Protein AF-0000000074542630 (afdb_homodimer)

Radius of gyration: 21.76 Å; Cα contacts (8 Å, |Δi|>4): 651; chains: 2; bounding box: 54×56×47 Å

Structure (mmCIF, N/CA/C/O backbone):
data_AF-0000000074542630-model_v1
#
loop_
_entity.id
_entity.type
_entity.pdbx_description
1 polymer 'Cyclic nucleotide binding regulatory protein'
#
loop_
_atom_site.group_PDB
_atom_site.id
_atom_site.type_symbol
_atom_site.label_atom_id
_atom_site.label_alt_id
_atom_site.label_comp_id
_atom_site.label_asym_id
_atom_site.label_entity_id
_atom_site.label_seq_id
_atom_site.pdbx_PDB_ins_code
_atom_site.Cartn_x
_atom_site.Cartn_y
_atom_site.Cartn_z
_atom_site.occupancy
_atom_site.B_iso_or_equiv
_atom_site.auth_seq_id
_atom_site.auth_comp_id
_atom_site.auth_asym_id
_atom_site.auth_atom_id
_atom_site.pdbx_PDB_model_num
ATOM 1 N N . MET A 1 1 ? 13.234 -22.703 -14.383 1 79.69 1 MET A N 1
ATOM 2 C CA . MET A 1 1 ? 12.133 -22 -13.727 1 79.69 1 MET A CA 1
ATOM 3 C C . MET A 1 1 ? 12.641 -20.844 -12.875 1 79.69 1 MET A C 1
ATOM 5 O O . MET A 1 1 ? 12.078 -19.75 -12.898 1 79.69 1 MET A O 1
ATOM 9 N N . LYS A 1 2 ? 13.875 -21 -12.391 1 89.94 2 LYS A N 1
ATOM 10 C CA . LYS A 1 2 ? 14.484 -19.891 -11.648 1 89.94 2 LYS A CA 1
ATOM 11 C C . LYS A 1 2 ? 14.781 -18.703 -12.555 1 89.94 2 LYS A C 1
ATOM 13 O O . LYS A 1 2 ? 14.781 -17.562 -12.109 1 89.94 2 LYS A O 1
ATOM 18 N N . GLN A 1 3 ? 14.773 -19.078 -13.773 1 90.56 3 GLN A N 1
ATOM 19 C CA . GLN A 1 3 ? 15.125 -18.047 -14.742 1 90.56 3 GLN A CA 1
ATOM 20 C C . GLN A 1 3 ? 13.977 -17.047 -14.93 1 90.56 3 GLN A C 1
ATOM 22 O O . GLN A 1 3 ? 14.203 -15.891 -15.266 1 90.56 3 GLN A O 1
ATOM 27 N N . GLU A 1 4 ? 12.781 -17.547 -14.711 1 93.62 4 GLU A N 1
ATOM 28 C CA . GLU A 1 4 ? 11.633 -16.656 -14.812 1 93.62 4 GLU A CA 1
ATOM 29 C C . GLU A 1 4 ? 11.703 -15.539 -13.789 1 93.62 4 GLU A C 1
ATOM 31 O O . GLU A 1 4 ? 11.305 -14.406 -14.062 1 93.62 4 GLU A O 1
ATOM 36 N N . LEU A 1 5 ? 12.195 -15.922 -12.656 1 96.62 5 LEU A N 1
ATOM 37 C CA . LEU A 1 5 ? 12.383 -14.938 -11.602 1 96.62 5 LEU A CA 1
ATOM 38 C C . LEU A 1 5 ? 13.422 -13.891 -12.008 1 96.62 5 LEU A C 1
ATOM 40 O O . LEU A 1 5 ? 13.172 -12.688 -11.898 1 96.62 5 LEU A O 1
ATOM 44 N N . ALA A 1 6 ? 14.523 -14.383 -12.516 1 96.81 6 ALA A N 1
ATOM 45 C CA . ALA A 1 6 ? 15.586 -13.477 -12.945 1 96.81 6 ALA A CA 1
ATOM 46 C C . ALA A 1 6 ? 15.109 -12.57 -14.086 1 96.81 6 ALA A C 1
ATOM 48 O O . ALA A 1 6 ? 15.406 -11.375 -14.094 1 96.81 6 ALA A O 1
ATOM 49 N N . LEU A 1 7 ? 14.406 -13.164 -15 1 96.38 7 LEU A N 1
ATOM 50 C CA . LEU A 1 7 ? 13.891 -12.406 -16.125 1 96.38 7 LEU A CA 1
ATOM 51 C C . LEU A 1 7 ? 12.922 -11.328 -15.664 1 96.38 7 LEU A C 1
ATOM 53 O O . LEU A 1 7 ? 12.945 -10.203 -16.172 1 96.38 7 LEU A O 1
ATOM 57 N N . PHE A 1 8 ? 12.109 -11.672 -14.766 1 96.88 8 PHE A N 1
ATOM 58 C CA . PHE A 1 8 ? 11.172 -10.703 -14.211 1 96.88 8 PHE A CA 1
ATOM 59 C C . PHE A 1 8 ? 11.914 -9.531 -13.57 1 96.88 8 PHE A C 1
ATOM 61 O O . PHE A 1 8 ? 11.578 -8.375 -13.812 1 96.88 8 PHE A O 1
ATOM 68 N N . ILE A 1 9 ? 12.906 -9.828 -12.758 1 97.75 9 ILE A N 1
ATOM 69 C CA . ILE A 1 9 ? 13.648 -8.812 -12.016 1 97.75 9 ILE A CA 1
ATOM 70 C C . ILE A 1 9 ? 14.406 -7.918 -13 1 97.75 9 ILE A C 1
ATOM 72 O O . ILE A 1 9 ? 14.5 -6.703 -12.805 1 97.75 9 ILE A O 1
ATOM 76 N N . LYS A 1 10 ? 14.852 -8.469 -14.07 1 97.5 10 LYS A N 1
ATOM 77 C CA . LYS A 1 10 ? 15.617 -7.73 -15.07 1 97.5 10 LYS A CA 1
ATOM 78 C C . LYS A 1 10 ? 14.727 -6.73 -15.812 1 97.5 10 LYS A C 1
ATOM 80 O O . LYS A 1 10 ? 15.227 -5.77 -16.406 1 97.5 10 LYS A O 1
ATOM 85 N N . LYS A 1 11 ? 13.43 -7.004 -15.797 1 96.62 11 LYS A N 1
ATOM 86 C CA . LYS A 1 11 ? 12.492 -6.043 -16.375 1 96.62 11 LYS A CA 1
ATOM 87 C C . LYS A 1 11 ? 12.336 -4.816 -15.477 1 96.62 11 LYS A C 1
ATOM 89 O O . LYS A 1 11 ? 11.836 -3.779 -15.922 1 96.62 11 LYS A O 1
ATOM 94 N N . ILE A 1 12 ? 12.75 -4.941 -14.25 1 96.38 12 ILE A N 1
ATOM 95 C CA . ILE A 1 12 ? 12.516 -3.895 -13.258 1 96.38 12 ILE A CA 1
ATOM 96 C C . ILE A 1 12 ? 13.812 -3.125 -13.008 1 96.38 12 ILE A C 1
ATOM 98 O O . ILE A 1 12 ? 13.805 -1.895 -12.922 1 96.38 12 ILE A O 1
ATOM 102 N N . ILE A 1 13 ? 14.898 -3.855 -12.906 1 96.56 13 ILE A N 1
ATOM 103 C CA . ILE A 1 13 ? 16.172 -3.209 -12.594 1 96.56 13 ILE A CA 1
ATOM 104 C C . ILE A 1 13 ? 17.266 -3.756 -13.5 1 96.56 13 ILE A C 1
ATOM 106 O O . ILE A 1 13 ? 17.094 -4.797 -14.133 1 96.56 13 ILE A O 1
ATOM 110 N N . ASP A 1 14 ? 18.406 -2.949 -13.508 1 96.19 14 ASP A N 1
ATOM 111 C CA . ASP A 1 14 ? 19.641 -3.48 -14.086 1 96.19 14 ASP A CA 1
ATOM 112 C C . ASP A 1 14 ? 20.312 -4.469 -13.133 1 96.19 14 ASP A C 1
ATOM 114 O O . ASP A 1 14 ? 21.109 -4.07 -12.281 1 96.19 14 ASP A O 1
ATOM 118 N N . LEU A 1 15 ? 20.047 -5.723 -13.305 1 97.38 15 LEU A N 1
ATOM 119 C CA . LEU A 1 15 ? 20.516 -6.766 -12.398 1 97.38 15 LEU A CA 1
ATOM 120 C C . LEU A 1 15 ? 21.906 -7.246 -12.781 1 97.38 15 LEU A C 1
ATOM 122 O O . LEU A 1 15 ? 22.078 -7.922 -13.805 1 97.38 15 LEU A O 1
ATOM 126 N N . PRO A 1 16 ? 22.922 -6.91 -11.992 1 97.56 16 PRO A N 1
ATOM 127 C CA . PRO A 1 16 ? 24.266 -7.418 -12.289 1 97.56 16 PRO A CA 1
ATOM 128 C C . PRO A 1 16 ? 24.328 -8.945 -12.281 1 97.56 16 PRO A C 1
ATOM 130 O O . PRO A 1 16 ? 23.672 -9.594 -11.477 1 97.56 16 PRO A O 1
ATOM 133 N N . ALA A 1 17 ? 25.234 -9.461 -13.125 1 97.44 17 ALA A N 1
ATOM 134 C CA . ALA A 1 17 ? 25.359 -10.906 -13.273 1 97.44 17 ALA A CA 1
ATOM 135 C C . ALA A 1 17 ? 25.719 -11.57 -11.953 1 97.44 17 ALA A C 1
ATOM 137 O O . ALA A 1 17 ? 25.219 -12.648 -11.633 1 97.44 17 ALA A O 1
ATOM 138 N N . ALA A 1 18 ? 26.547 -10.953 -11.211 1 98 18 ALA A N 1
ATOM 139 C CA . ALA A 1 18 ? 26.969 -11.5 -9.922 1 98 18 ALA A CA 1
ATOM 140 C C . ALA A 1 18 ? 25.781 -11.594 -8.961 1 98 18 ALA A C 1
ATOM 142 O O . ALA A 1 18 ? 25.641 -12.57 -8.227 1 98 18 ALA A O 1
ATOM 143 N N . GLU A 1 19 ? 24.922 -10.609 -8.961 1 97.94 19 GLU A N 1
ATOM 144 C CA . GLU A 1 19 ? 23.766 -10.586 -8.086 1 97.94 19 GLU A CA 1
ATOM 145 C C . GLU A 1 19 ? 22.703 -11.594 -8.523 1 97.94 19 GLU A C 1
ATOM 147 O O . GLU A 1 19 ? 22.016 -12.188 -7.691 1 97.94 19 GLU A O 1
ATOM 152 N N . GLU A 1 20 ? 22.562 -11.711 -9.844 1 97.94 20 GLU A N 1
ATOM 153 C CA . GLU A 1 20 ? 21.688 -12.75 -10.359 1 97.94 20 GLU A CA 1
ATOM 154 C C . GLU A 1 20 ? 22.094 -14.133 -9.867 1 97.94 20 GLU A C 1
ATOM 156 O O . GLU A 1 20 ? 21.25 -14.922 -9.438 1 97.94 20 GLU A O 1
ATOM 161 N N . LYS A 1 21 ? 23.391 -14.375 -9.945 1 98 21 LYS A N 1
ATOM 162 C CA . LYS A 1 21 ? 23.906 -15.656 -9.484 1 98 21 LYS A CA 1
ATOM 163 C C . LYS A 1 21 ? 23.609 -15.875 -8.008 1 98 21 LYS A C 1
ATOM 165 O O . LYS A 1 21 ? 23.188 -16.953 -7.602 1 98 21 LYS A O 1
ATOM 170 N N . LYS A 1 22 ? 23.844 -14.875 -7.16 1 98.25 22 LYS A N 1
ATOM 171 C CA . LYS A 1 22 ? 23.547 -14.953 -5.73 1 98.25 22 LYS A CA 1
ATOM 172 C C . LYS A 1 22 ? 22.078 -15.211 -5.48 1 98.25 22 LYS A C 1
ATOM 174 O O . LYS A 1 22 ? 21.719 -16.031 -4.625 1 98.25 22 LYS A O 1
ATOM 179 N N . LEU A 1 23 ? 21.203 -14.492 -6.227 1 98.12 23 LEU A N 1
ATOM 180 C CA . LEU A 1 23 ? 19.766 -14.656 -6.094 1 98.12 23 LEU A CA 1
ATOM 181 C C . LEU A 1 23 ? 19.344 -16.094 -6.395 1 98.12 23 LEU A C 1
ATOM 183 O O . LEU A 1 23 ? 18.609 -16.703 -5.617 1 98.12 23 LEU A O 1
ATOM 187 N N . LEU A 1 24 ? 19.781 -16.547 -7.539 1 97.88 24 LEU A N 1
ATOM 188 C CA . LEU A 1 24 ? 19.406 -17.891 -7.973 1 97.88 24 LEU A CA 1
ATOM 189 C C . LEU A 1 24 ? 19.906 -18.938 -6.992 1 97.88 24 LEU A C 1
ATOM 191 O O . LEU A 1 24 ? 19.25 -19.969 -6.785 1 97.88 24 LEU A O 1
ATOM 195 N N . ALA A 1 25 ? 21.062 -18.703 -6.363 1 98 25 ALA A N 1
ATOM 196 C CA . ALA A 1 25 ? 21.656 -19.641 -5.41 1 98 25 ALA A CA 1
ATOM 197 C C . ALA A 1 25 ? 20.766 -19.797 -4.176 1 98 25 ALA A C 1
ATOM 199 O O . ALA A 1 25 ? 20.734 -20.859 -3.561 1 98 25 ALA A O 1
ATOM 200 N N . ILE A 1 26 ? 19.984 -18.828 -3.805 1 98 26 ILE A N 1
ATOM 201 C CA . ILE A 1 26 ? 19.172 -18.891 -2.594 1 98 26 ILE A CA 1
ATOM 202 C C . ILE A 1 26 ? 17.719 -19.172 -2.965 1 98 26 ILE A C 1
ATOM 204 O O . ILE A 1 26 ? 16.828 -19.156 -2.104 1 98 26 ILE A O 1
ATOM 208 N N . THR A 1 27 ? 17.438 -19.359 -4.203 1 98.31 27 THR A N 1
ATOM 209 C CA . THR A 1 27 ? 16.078 -19.609 -4.684 1 98.31 27 THR A CA 1
ATOM 210 C C . THR A 1 27 ? 15.82 -21.109 -4.84 1 98.31 27 THR A C 1
ATOM 212 O O . THR A 1 27 ? 16.641 -21.828 -5.414 1 98.31 27 THR A O 1
ATOM 215 N N . ARG A 1 28 ? 14.758 -21.531 -4.324 1 97.75 28 ARG A N 1
ATOM 216 C CA . ARG A 1 28 ? 14.336 -22.922 -4.477 1 97.75 28 ARG A CA 1
ATOM 217 C C . ARG A 1 28 ? 13.047 -23.016 -5.285 1 97.75 28 ARG A C 1
ATOM 219 O O . ARG A 1 28 ? 12.141 -22.203 -5.121 1 97.75 28 ARG A O 1
ATOM 226 N N . VAL A 1 29 ? 13.031 -24.031 -6.129 1 97.62 29 VAL A N 1
ATOM 227 C CA . VAL A 1 29 ? 11.844 -24.234 -6.945 1 97.62 29 VAL A CA 1
ATOM 228 C C . VAL A 1 29 ? 11.039 -25.406 -6.402 1 97.62 29 VAL A C 1
ATOM 230 O O . VAL A 1 29 ? 11.586 -26.484 -6.148 1 97.62 29 VAL A O 1
ATOM 233 N N . TYR A 1 30 ? 9.734 -25.141 -6.207 1 95.06 30 TYR A N 1
ATOM 234 C CA . TYR A 1 30 ? 8.93 -26.297 -5.879 1 95.06 30 TYR A CA 1
ATOM 235 C C . TYR A 1 30 ? 7.5 -26.141 -6.375 1 95.06 30 TYR A C 1
ATOM 237 O O . TYR A 1 30 ? 7.098 -25.031 -6.766 1 95.06 30 TYR A O 1
ATOM 245 N N . LYS A 1 31 ? 6.84 -27.266 -6.289 1 97.56 31 LYS A N 1
ATOM 246 C CA . LYS A 1 31 ? 5.449 -27.328 -6.734 1 97.56 31 LYS A CA 1
ATOM 247 C C . LYS A 1 31 ? 4.488 -27.188 -5.559 1 97.56 31 LYS A C 1
ATOM 249 O O . LYS A 1 31 ? 4.738 -27.719 -4.477 1 97.56 31 LYS A O 1
ATOM 254 N N . VAL A 1 32 ? 3.424 -26.438 -5.73 1 98.31 32 VAL A N 1
ATOM 255 C CA . VAL A 1 32 ? 2.309 -26.344 -4.793 1 98.31 32 VAL A CA 1
ATOM 256 C C . VAL A 1 32 ? 1.029 -26.844 -5.461 1 98.31 32 VAL A C 1
ATOM 258 O O . VAL A 1 32 ? 0.493 -26.188 -6.355 1 98.31 32 VAL A O 1
ATOM 261 N N . PRO A 1 33 ? 0.529 -27.984 -5.039 1 98.62 33 PRO A N 1
ATOM 262 C CA . PRO A 1 33 ? -0.686 -28.516 -5.652 1 98.62 33 PRO A CA 1
ATOM 263 C C . PRO A 1 33 ? -1.904 -27.625 -5.438 1 98.62 33 PRO A C 1
ATOM 265 O O . PRO A 1 33 ? -2.004 -26.953 -4.41 1 98.62 33 PRO A O 1
ATOM 268 N N . LYS A 1 34 ? -2.762 -27.719 -6.41 1 98.38 34 LYS A N 1
ATOM 269 C CA . LYS A 1 34 ? -4.047 -27.047 -6.273 1 98.38 34 LYS A CA 1
ATOM 270 C C . LYS A 1 34 ? -4.703 -27.375 -4.934 1 98.38 34 LYS A C 1
ATOM 272 O O . LYS A 1 34 ? -4.762 -28.547 -4.543 1 98.38 34 LYS A O 1
ATOM 277 N N . GLY A 1 35 ? -5.07 -26.359 -4.242 1 97.75 35 GLY A N 1
ATOM 278 C CA . GLY A 1 35 ? -5.785 -26.547 -2.992 1 97.75 35 GLY A CA 1
ATOM 279 C C . GLY A 1 35 ? -4.895 -26.438 -1.77 1 97.75 35 GLY A C 1
ATOM 280 O O . GLY A 1 35 ? -5.383 -26.25 -0.653 1 97.75 35 GLY A O 1
ATOM 281 N N . ASP A 1 36 ? -3.615 -26.578 -1.976 1 98.31 36 ASP A N 1
ATOM 282 C CA . ASP A 1 36 ? -2.693 -26.469 -0.849 1 98.31 36 ASP A CA 1
ATOM 283 C C . ASP A 1 36 ? -2.469 -25.016 -0.459 1 98.31 36 ASP A C 1
ATOM 285 O O . ASP A 1 36 ? -2.58 -24.125 -1.299 1 98.31 36 ASP A O 1
ATOM 289 N N . PHE A 1 37 ? -2.121 -24.797 0.813 1 97.94 37 PHE A N 1
ATOM 290 C CA . PHE A 1 37 ? -1.807 -23.469 1.333 1 97.94 37 PHE A CA 1
ATOM 291 C C . PHE A 1 37 ? -0.299 -23.266 1.395 1 97.94 37 PHE A C 1
ATOM 293 O O . PHE A 1 37 ? 0.419 -24.047 2.023 1 97.94 37 PHE A O 1
ATOM 300 N N . TYR A 1 38 ? 0.147 -22.234 0.718 1 98 38 TYR A N 1
ATOM 301 C CA . TYR A 1 38 ? 1.552 -21.859 0.805 1 98 38 TYR A CA 1
ATOM 302 C C . TYR A 1 38 ? 1.86 -21.219 2.154 1 98 38 TYR A C 1
ATOM 304 O O . TYR A 1 38 ? 2.914 -21.469 2.742 1 98 38 TYR A O 1
ATOM 312 N N . ILE A 1 39 ? 0.952 -20.406 2.635 1 97.5 39 ILE A N 1
ATOM 313 C CA . ILE A 1 39 ? 0.985 -19.797 3.963 1 97.5 39 ILE A CA 1
ATOM 314 C C . ILE A 1 39 ? -0.354 -20.016 4.664 1 97.5 39 ILE A C 1
ATOM 316 O O . ILE A 1 39 ? -1.414 -19.875 4.047 1 97.5 39 ILE A O 1
ATOM 320 N N . GLN A 1 40 ? -0.29 -20.328 5.93 1 96.81 40 GLN A N 1
ATOM 321 C CA . GLN A 1 40 ? -1.495 -20.516 6.73 1 96.81 40 GLN A CA 1
ATOM 322 C C . GLN A 1 40 ? -1.689 -19.344 7.703 1 96.81 40 GLN A C 1
ATOM 324 O O . GLN A 1 40 ? -0.717 -18.734 8.156 1 96.81 40 GLN A O 1
ATOM 329 N N . ILE A 1 41 ? -2.904 -19.125 7.965 1 96 41 ILE A N 1
ATOM 330 C CA . ILE A 1 41 ? -3.215 -18.141 9 1 96 41 ILE A CA 1
ATOM 331 C C . ILE A 1 41 ? -2.592 -18.578 10.328 1 96 41 ILE A C 1
ATOM 333 O O . ILE A 1 41 ? -2.641 -19.766 10.68 1 96 41 ILE A O 1
ATOM 337 N N . GLY A 1 42 ? -1.975 -17.641 11.008 1 96 42 GLY A N 1
ATOM 338 C CA . GLY A 1 42 ? -1.395 -17.922 12.305 1 96 42 GLY A CA 1
ATOM 339 C C . GLY A 1 42 ? 0.07 -18.312 12.234 1 96 42 GLY A C 1
ATOM 340 O O . GLY A 1 42 ? 0.749 -18.406 13.258 1 96 42 GLY A O 1
ATOM 341 N N . GLN A 1 43 ? 0.553 -18.562 11.094 1 96.56 43 GLN A N 1
ATOM 342 C CA . GLN A 1 43 ? 1.966 -18.859 10.883 1 96.56 43 GLN A CA 1
ATOM 343 C C . GLN A 1 43 ? 2.787 -17.578 10.773 1 96.56 43 GLN A C 1
ATOM 345 O O . GLN A 1 43 ? 2.324 -16.594 10.203 1 96.56 43 GLN A O 1
ATOM 350 N N . ILE A 1 44 ? 3.973 -17.609 11.297 1 97.25 44 ILE A N 1
ATOM 351 C CA . ILE A 1 44 ? 4.91 -16.531 11.016 1 97.25 44 ILE A CA 1
ATOM 352 C C . ILE A 1 44 ? 5.617 -16.797 9.688 1 97.25 44 ILE A C 1
ATOM 354 O O . ILE A 1 44 ? 6.391 -17.75 9.57 1 97.25 44 ILE A O 1
ATOM 358 N N . PRO A 1 45 ? 5.281 -16.031 8.688 1 97.62 45 PRO A N 1
ATOM 359 C CA . PRO A 1 45 ? 5.906 -16.281 7.391 1 97.62 45 PRO A CA 1
ATOM 360 C C . PRO A 1 45 ? 7.414 -16.047 7.406 1 97.62 45 PRO A C 1
ATOM 362 O O . PRO A 1 45 ? 7.879 -15.008 7.867 1 97.62 45 PRO A O 1
ATOM 365 N N . LYS A 1 46 ? 8.203 -16.984 6.879 1 97.38 46 LYS A N 1
ATOM 366 C CA . LYS A 1 46 ? 9.664 -16.906 6.875 1 97.38 46 LYS A CA 1
ATOM 367 C C . LYS A 1 46 ? 10.211 -16.953 5.453 1 97.38 46 LYS A C 1
ATOM 369 O O . LYS A 1 46 ? 11.414 -16.828 5.242 1 97.38 46 LYS A O 1
ATOM 374 N N . LYS A 1 47 ? 9.289 -17.234 4.555 1 97.81 47 LYS A N 1
ATOM 375 C CA . LYS A 1 47 ? 9.633 -17.344 3.141 1 97.81 47 LYS A CA 1
ATOM 376 C C . LYS A 1 47 ? 8.617 -16.625 2.268 1 97.81 47 LYS A C 1
ATOM 378 O O . LYS A 1 47 ? 7.512 -16.312 2.719 1 97.81 47 LYS A O 1
ATOM 383 N N . PHE A 1 48 ? 9.016 -16.297 1.15 1 97.88 48 PHE A N 1
ATOM 384 C CA . PHE A 1 48 ? 8.109 -15.758 0.143 1 97.88 48 PHE A CA 1
ATOM 385 C C . PHE A 1 48 ? 8.391 -16.375 -1.223 1 97.88 48 PHE A C 1
ATOM 387 O O . PHE A 1 48 ? 9.43 -17.016 -1.42 1 97.88 48 PHE A O 1
ATOM 394 N N . ALA A 1 49 ? 7.445 -16.141 -2.154 1 97.88 49 ALA A N 1
ATOM 395 C CA . ALA A 1 49 ? 7.582 -16.875 -3.414 1 97.88 49 ALA A CA 1
ATOM 396 C C . ALA A 1 49 ? 7.242 -15.969 -4.602 1 97.88 49 ALA A C 1
ATOM 398 O O . ALA A 1 49 ? 6.422 -15.062 -4.488 1 97.88 49 ALA A O 1
ATOM 399 N N . PHE A 1 50 ? 7.922 -16.234 -5.625 1 98.31 50 PHE A N 1
ATOM 400 C CA . PHE A 1 50 ? 7.562 -15.758 -6.957 1 98.31 50 PHE A CA 1
ATOM 401 C C . PHE A 1 50 ? 6.785 -16.828 -7.715 1 98.31 50 PHE A C 1
ATOM 403 O O . PHE A 1 50 ? 7.215 -17.969 -7.797 1 98.31 50 PHE A O 1
ATOM 410 N N . VAL A 1 51 ? 5.605 -16.453 -8.273 1 98.44 51 VAL A N 1
ATOM 411 C CA . VAL A 1 51 ? 4.766 -17.406 -8.977 1 98.44 51 VAL A CA 1
ATOM 412 C C . VAL A 1 51 ? 5.254 -17.578 -10.414 1 98.44 51 VAL A C 1
ATOM 414 O O . VAL A 1 51 ? 4.973 -16.734 -11.273 1 98.44 51 VAL A O 1
ATOM 417 N N . ALA A 1 52 ? 5.914 -18.641 -10.633 1 97.88 52 ALA A N 1
ATOM 418 C CA . ALA A 1 52 ? 6.391 -18.922 -11.984 1 97.88 52 ALA A CA 1
ATOM 419 C C . ALA A 1 52 ? 5.273 -19.484 -12.852 1 97.88 52 ALA A C 1
ATOM 421 O O . ALA A 1 52 ? 5.145 -19.125 -14.023 1 97.88 52 ALA A O 1
ATOM 422 N N . LYS A 1 53 ? 4.52 -20.328 -12.32 1 97.69 53 LYS A N 1
ATOM 423 C CA . LYS A 1 53 ? 3.344 -20.922 -12.961 1 97.69 53 LYS A CA 1
ATOM 424 C C . LYS A 1 53 ? 2.225 -21.156 -11.945 1 97.69 53 LYS A C 1
ATOM 426 O O . LYS A 1 53 ? 2.479 -21.578 -10.82 1 97.69 53 LYS A O 1
ATOM 431 N N . GLY A 1 54 ? 0.99 -20.844 -12.461 1 97.81 54 GLY A N 1
ATOM 432 C CA . GLY A 1 54 ? -0.166 -21.125 -11.625 1 97.81 54 GLY A CA 1
ATOM 433 C C . GLY A 1 54 ? -0.861 -19.859 -11.141 1 97.81 54 GLY A C 1
ATOM 434 O O . GLY A 1 54 ? -0.811 -18.828 -11.797 1 97.81 54 GLY A O 1
ATOM 435 N N . LEU A 1 55 ? -1.633 -20.016 -10.039 1 98.56 55 LEU A N 1
ATOM 436 C CA . LEU A 1 55 ? -2.479 -18.938 -9.508 1 98.56 55 LEU A CA 1
ATOM 437 C C . LEU A 1 55 ? -2.748 -19.156 -8.023 1 98.56 55 LEU A C 1
ATOM 439 O O . LEU A 1 55 ? -3.082 -20.266 -7.602 1 98.56 55 LEU A O 1
ATOM 443 N N . PHE A 1 56 ? -2.561 -18.109 -7.285 1 98.62 56 PHE A N 1
ATOM 444 C CA . PHE A 1 56 ? -2.863 -18.156 -5.859 1 98.62 56 PHE A CA 1
ATOM 445 C C . PHE A 1 56 ? -3.949 -17.156 -5.504 1 98.62 56 PHE A C 1
ATOM 447 O O . PHE A 1 56 ? -4.266 -16.266 -6.301 1 98.62 56 PHE A O 1
ATOM 454 N N . ARG A 1 57 ? -4.531 -17.328 -4.355 1 98.19 57 ARG A N 1
ATOM 455 C CA . ARG A 1 57 ? -5.379 -16.297 -3.768 1 98.19 57 ARG A CA 1
ATOM 456 C C . ARG A 1 57 ? -4.996 -16.031 -2.314 1 98.19 57 ARG A C 1
ATOM 458 O O . ARG A 1 57 ? -4.516 -16.938 -1.624 1 98.19 57 ARG A O 1
ATOM 465 N N . TYR A 1 58 ? -5.117 -14.82 -1.885 1 98.12 58 TYR A N 1
ATOM 466 C CA . TYR A 1 58 ? -5.102 -14.453 -0.473 1 98.12 58 TYR A CA 1
ATOM 467 C C . TYR A 1 58 ? -6.488 -14.602 0.142 1 98.12 58 TYR A C 1
ATOM 469 O O . TYR A 1 58 ? -7.48 -14.117 -0.417 1 98.12 58 TYR A O 1
ATOM 477 N N . VAL A 1 59 ? -6.516 -15.25 1.319 1 96.56 59 VAL A N 1
ATOM 478 C CA . VAL A 1 59 ? -7.82 -15.523 1.914 1 96.56 59 VAL A CA 1
ATOM 479 C C . VAL A 1 59 ? -7.82 -15.086 3.377 1 96.56 59 VAL A C 1
ATOM 481 O O . VAL A 1 59 ? -6.883 -15.375 4.121 1 96.56 59 VAL A O 1
ATOM 484 N N . TYR A 1 60 ? -8.797 -14.328 3.699 1 96.06 60 TYR A N 1
ATOM 485 C CA . TYR A 1 60 ? -9.117 -14.055 5.098 1 96.06 60 TYR A CA 1
ATOM 486 C C . TYR A 1 60 ? -10.195 -15.008 5.602 1 96.06 60 TYR A C 1
ATOM 488 O O . TYR A 1 60 ? -11 -15.523 4.816 1 96.06 60 TYR A O 1
ATOM 496 N N . ILE A 1 61 ? -10.195 -15.203 6.871 1 92.69 61 ILE A N 1
ATOM 497 C CA . ILE A 1 61 ? -11.266 -15.953 7.52 1 92.69 61 ILE A CA 1
ATOM 498 C C . ILE A 1 61 ? -11.836 -15.141 8.68 1 92.69 61 ILE A C 1
ATOM 500 O O . ILE A 1 61 ? -11.086 -14.664 9.539 1 92.69 61 ILE A O 1
ATOM 504 N N . ASP A 1 62 ? -13.094 -14.977 8.656 1 85.31 62 ASP A N 1
ATOM 505 C CA . ASP A 1 62 ? -13.688 -14.211 9.75 1 85.31 62 ASP A CA 1
ATOM 506 C C . ASP A 1 62 ? -13.945 -15.102 10.969 1 85.31 62 ASP A C 1
ATOM 508 O O . ASP A 1 62 ? -13.609 -16.281 10.953 1 85.31 62 ASP A O 1
ATOM 512 N N . SER A 1 63 ? -14.461 -14.492 12.031 1 83.62 63 SER A N 1
ATOM 513 C CA . SER A 1 63 ? -14.672 -15.203 13.289 1 83.62 63 SER A CA 1
ATOM 514 C C . SER A 1 63 ? -15.703 -16.312 13.125 1 83.62 63 SER A C 1
ATOM 516 O O . SER A 1 63 ? -15.742 -17.25 13.93 1 83.62 63 SER A O 1
ATOM 518 N N . LYS A 1 64 ? -16.547 -16.219 12.094 1 87.38 64 LYS A N 1
ATOM 519 C CA . LYS A 1 64 ? -17.578 -17.234 11.852 1 87.38 64 LYS A CA 1
ATOM 520 C C . LYS A 1 64 ? -17.078 -18.312 10.906 1 87.38 64 LYS A C 1
ATOM 522 O O . LYS A 1 64 ? -17.828 -19.234 10.57 1 87.38 64 LYS A O 1
ATOM 527 N N . GLY A 1 65 ? -15.859 -18.141 10.438 1 87.75 65 GLY A N 1
ATOM 528 C CA . GLY A 1 65 ? -15.258 -19.125 9.555 1 87.75 65 GLY A CA 1
ATOM 529 C C . GLY A 1 65 ? -15.492 -18.828 8.086 1 87.75 65 GLY A C 1
ATOM 530 O O . GLY A 1 65 ? -15.125 -19.625 7.223 1 87.75 65 GLY A O 1
ATOM 531 N N . ASN A 1 66 ? -16.141 -17.797 7.793 1 90.69 66 ASN A N 1
ATOM 532 C CA . ASN A 1 66 ? -16.344 -17.422 6.398 1 90.69 66 ASN A CA 1
ATOM 533 C C . ASN A 1 66 ? -15.055 -16.938 5.75 1 90.69 66 ASN A C 1
ATOM 535 O O . ASN A 1 66 ? -14.281 -16.203 6.371 1 90.69 66 ASN A O 1
ATOM 539 N N . GLU A 1 67 ? -14.891 -17.344 4.527 1 93.69 67 GLU A N 1
ATOM 540 C CA . GLU A 1 67 ? -13.695 -16.953 3.785 1 93.69 67 GLU A CA 1
ATOM 541 C C . GLU A 1 67 ? -13.961 -15.719 2.928 1 93.69 67 GLU A C 1
ATOM 543 O O . GLU A 1 67 ? -15.039 -15.578 2.352 1 93.69 67 GLU A O 1
ATOM 548 N N . PHE A 1 68 ? -12.969 -14.906 2.854 1 94.56 68 PHE A N 1
ATOM 549 C CA . PHE A 1 68 ? -12.984 -13.75 1.97 1 94.56 68 PHE A CA 1
ATOM 550 C C . PHE A 1 68 ? -11.719 -13.695 1.116 1 94.56 68 PHE A C 1
ATOM 552 O O . PHE A 1 68 ? -10.609 -13.781 1.64 1 94.56 68 PHE A O 1
ATOM 559 N N . THR A 1 69 ? -11.961 -13.594 -0.13 1 96.56 69 THR A N 1
ATOM 560 C CA . THR A 1 69 ? -10.82 -13.453 -1.035 1 96.56 69 THR A CA 1
ATOM 561 C C . THR A 1 69 ? -10.305 -12.016 -1.031 1 96.56 69 THR A C 1
ATOM 563 O O . THR A 1 69 ? -11.016 -11.094 -1.435 1 96.56 69 THR A O 1
ATOM 566 N N . LYS A 1 70 ? -9.109 -11.852 -0.613 1 95.5 70 LYS A N 1
ATOM 567 C CA . LYS A 1 70 ? -8.469 -10.539 -0.581 1 95.5 70 LYS A CA 1
ATOM 568 C C . LYS A 1 70 ? -7.887 -10.18 -1.946 1 95.5 70 LYS A C 1
ATOM 570 O O . LYS A 1 70 ? -7.961 -9.023 -2.371 1 95.5 70 LYS A O 1
ATOM 575 N N . ASN A 1 71 ? -7.285 -11.133 -2.561 1 96.25 71 ASN A N 1
ATOM 576 C CA . ASN A 1 71 ? -6.566 -10.883 -3.809 1 96.25 71 ASN A CA 1
ATOM 577 C C . ASN A 1 71 ? -6.266 -12.18 -4.551 1 96.25 71 ASN A C 1
ATOM 579 O O . ASN A 1 71 ? -6.352 -13.266 -3.971 1 96.25 71 ASN A O 1
ATOM 583 N N . PHE A 1 72 ? -6 -11.977 -5.832 1 97.56 72 PHE A N 1
ATOM 584 C CA . PHE A 1 72 ? -5.465 -13.055 -6.652 1 97.56 72 PHE A CA 1
ATOM 585 C C . PHE A 1 72 ? -4.016 -12.773 -7.035 1 97.56 72 PHE A C 1
ATOM 587 O O . PHE A 1 72 ? -3.639 -11.625 -7.254 1 97.56 72 PHE A O 1
ATOM 594 N N . VAL A 1 73 ? -3.236 -13.812 -7.094 1 97.62 73 VAL A N 1
ATOM 595 C CA . VAL A 1 73 ? -1.816 -13.695 -7.414 1 97.62 73 VAL A CA 1
ATOM 596 C C . VAL A 1 73 ? -1.473 -14.625 -8.578 1 97.62 73 VAL A C 1
ATOM 598 O O . VAL A 1 73 ? -1.022 -15.75 -8.367 1 97.62 73 VAL A O 1
ATOM 601 N N . PRO A 1 74 ? -1.665 -14.109 -9.789 1 97.5 74 PRO A N 1
ATOM 602 C CA . PRO A 1 74 ? -1.28 -14.906 -10.961 1 97.5 74 PRO A CA 1
ATOM 603 C C . PRO A 1 74 ? 0.229 -14.922 -11.188 1 97.5 74 PRO A C 1
ATOM 605 O O . PRO A 1 74 ? 0.988 -14.383 -10.383 1 97.5 74 PRO A O 1
ATOM 608 N N . GLU A 1 75 ? 0.67 -15.547 -12.25 1 96.69 75 GLU A N 1
ATOM 609 C CA . GLU A 1 75 ? 2.072 -15.633 -12.648 1 96.69 75 GLU A CA 1
ATOM 610 C C . GLU A 1 75 ? 2.713 -14.242 -12.711 1 96.69 75 GLU A C 1
ATOM 612 O O . GLU A 1 75 ? 2.033 -13.25 -12.977 1 96.69 75 GLU A O 1
ATOM 617 N N . ASN A 1 76 ? 4.059 -14.234 -12.312 1 95.19 76 ASN A N 1
ATOM 618 C CA . ASN A 1 76 ? 4.863 -13.016 -12.375 1 95.19 76 ASN A CA 1
ATOM 619 C C . ASN A 1 76 ? 4.488 -12.039 -11.266 1 95.19 76 ASN A C 1
ATOM 621 O O . ASN A 1 76 ? 4.531 -10.82 -11.461 1 95.19 76 ASN A O 1
ATOM 625 N N . ASN A 1 77 ? 3.963 -12.539 -10.273 1 95.81 77 ASN A N 1
ATOM 626 C CA . ASN A 1 77 ? 3.744 -11.812 -9.023 1 95.81 77 ASN A CA 1
ATOM 627 C C . ASN A 1 77 ? 4.34 -12.547 -7.832 1 95.81 77 ASN A C 1
ATOM 629 O O . ASN A 1 77 ? 4.688 -13.727 -7.934 1 95.81 77 ASN A O 1
ATOM 633 N N . PHE A 1 78 ? 4.5 -11.82 -6.816 1 97.12 78 PHE A N 1
ATOM 634 C CA . PHE A 1 78 ? 5.012 -12.422 -5.59 1 97.12 78 PHE A CA 1
ATOM 635 C C . PHE A 1 78 ? 3.867 -12.812 -4.66 1 97.12 78 PHE A C 1
ATOM 637 O O . PHE A 1 78 ? 2.895 -12.07 -4.52 1 97.12 78 PHE A O 1
ATOM 644 N N . ALA A 1 79 ? 3.906 -13.977 -4.152 1 97.38 79 ALA A N 1
ATOM 645 C CA . ALA A 1 79 ? 3.025 -14.453 -3.09 1 97.38 79 ALA A CA 1
ATOM 646 C C . ALA A 1 79 ? 3.717 -14.383 -1.73 1 97.38 79 ALA A C 1
ATOM 648 O O . ALA A 1 79 ? 4.648 -15.148 -1.46 1 97.38 79 ALA A O 1
ATOM 649 N N . LEU A 1 80 ? 3.33 -13.539 -0.925 1 96.44 80 LEU A N 1
ATOM 650 C CA . LEU A 1 80 ? 3.965 -13.359 0.376 1 96.44 80 LEU A CA 1
ATOM 651 C C . LEU A 1 80 ? 3.055 -12.594 1.327 1 96.44 80 LEU A C 1
ATOM 653 O O . LEU A 1 80 ? 2.234 -11.781 0.89 1 96.44 80 LEU A O 1
ATOM 657 N N . ALA A 1 81 ? 3.174 -12.867 2.574 1 96.25 81 ALA A N 1
ATOM 658 C CA . ALA A 1 81 ? 2.555 -12.086 3.643 1 96.25 81 ALA A CA 1
ATOM 659 C C . ALA A 1 81 ? 3.51 -11.016 4.164 1 96.25 81 ALA A C 1
ATOM 661 O O . ALA A 1 81 ? 3.996 -11.102 5.293 1 96.25 81 ALA A O 1
ATOM 662 N N . TYR A 1 82 ? 3.592 -10.031 3.434 1 96.19 82 TYR A N 1
ATOM 663 C CA . TYR A 1 82 ? 4.711 -9.102 3.564 1 96.19 82 TYR A CA 1
ATOM 664 C C . TYR A 1 82 ? 4.664 -8.383 4.906 1 96.19 82 TYR A C 1
ATOM 666 O O . TYR A 1 82 ? 5.664 -8.344 5.633 1 96.19 82 TYR A O 1
ATOM 674 N N . SER A 1 83 ? 3.467 -7.805 5.254 1 96.06 83 SER A N 1
ATOM 675 C CA . SER A 1 83 ? 3.348 -7.02 6.48 1 96.06 83 SER A CA 1
ATOM 676 C C . SER A 1 83 ? 3.689 -7.855 7.707 1 96.06 83 SER A C 1
ATOM 678 O O . SER A 1 83 ? 4.375 -7.383 8.617 1 96.06 83 SER A O 1
ATOM 680 N N . SER A 1 84 ? 3.25 -9.055 7.727 1 96.94 84 SER A N 1
ATOM 681 C CA . SER A 1 84 ? 3.545 -9.953 8.836 1 96.94 84 SER A CA 1
ATOM 682 C C . SER A 1 84 ? 5.008 -10.391 8.828 1 96.94 84 SER A C 1
ATOM 684 O O . SER A 1 84 ? 5.621 -10.531 9.883 1 96.94 84 SER A O 1
ATOM 686 N N . MET A 1 85 ? 5.578 -10.594 7.676 1 96.94 85 MET A N 1
ATOM 687 C CA . MET A 1 85 ? 6.953 -11.07 7.539 1 96.94 85 MET A CA 1
ATOM 688 C C . MET A 1 85 ? 7.941 -10.039 8.078 1 96.94 85 MET A C 1
ATOM 690 O O . MET A 1 85 ? 8.812 -10.367 8.883 1 96.94 85 MET A O 1
ATOM 694 N N . ILE A 1 86 ? 7.77 -8.766 7.695 1 95.62 86 ILE A N 1
ATOM 695 C CA . ILE A 1 86 ? 8.742 -7.738 8.055 1 95.62 86 ILE A CA 1
ATOM 696 C C . ILE A 1 86 ? 8.602 -7.398 9.539 1 95.62 86 ILE A C 1
ATOM 698 O O . ILE A 1 86 ? 9.547 -6.914 10.164 1 95.62 86 ILE A O 1
ATOM 702 N N . ARG A 1 87 ? 7.48 -7.703 10.109 1 94.69 87 ARG A N 1
ATOM 703 C CA . ARG A 1 87 ? 7.23 -7.395 11.516 1 94.69 87 ARG A CA 1
ATOM 704 C C . ARG A 1 87 ? 7.395 -8.641 12.383 1 94.69 87 ARG A C 1
ATOM 706 O O . ARG A 1 87 ? 7.258 -8.57 13.609 1 94.69 87 ARG A O 1
ATOM 713 N N . HIS A 1 88 ? 7.641 -9.758 11.797 1 96 88 HIS A N 1
ATOM 714 C CA . HIS A 1 88 ? 7.777 -11.039 12.492 1 96 88 HIS A CA 1
ATOM 715 C C . HIS A 1 88 ? 6.543 -11.344 13.336 1 96 88 HIS A C 1
ATOM 717 O O . HIS A 1 88 ? 6.652 -11.672 14.516 1 96 88 HIS A O 1
ATOM 723 N N . GLU A 1 89 ? 5.406 -11.188 12.758 1 97.19 89 GLU A N 1
ATOM 724 C CA . GLU A 1 89 ? 4.113 -11.484 13.367 1 97.19 89 GLU A CA 1
ATOM 725 C C . GLU A 1 89 ? 3.389 -12.602 12.609 1 97.19 89 GLU A C 1
ATOM 727 O O . GLU A 1 89 ? 3.768 -12.945 11.492 1 97.19 89 GLU A O 1
ATOM 732 N N . VAL A 1 90 ? 2.391 -13.117 13.25 1 97.38 90 VAL A N 1
ATOM 733 C CA . VAL A 1 90 ? 1.607 -14.164 12.602 1 97.38 90 VAL A CA 1
ATOM 734 C C . VAL A 1 90 ? 0.83 -13.578 11.422 1 97.38 90 VAL A C 1
ATOM 736 O O . VAL A 1 90 ? 0.41 -12.422 11.461 1 97.38 90 VAL A O 1
ATOM 739 N N . SER A 1 91 ? 0.652 -14.352 10.406 1 97.06 91 SER A N 1
ATOM 740 C CA . SER A 1 91 ? -0.115 -13.914 9.25 1 97.06 91 SER A CA 1
ATOM 741 C C . SER A 1 91 ? -1.607 -13.867 9.555 1 97.06 91 SER A C 1
ATOM 743 O O . SER A 1 91 ? -2.152 -14.797 10.156 1 97.06 91 SER A O 1
ATOM 745 N N . LYS A 1 92 ? -2.297 -12.859 9.125 1 93.44 92 LYS A N 1
ATOM 746 C CA . LYS A 1 92 ? -3.742 -12.711 9.273 1 93.44 92 LYS A CA 1
ATOM 747 C C . LYS A 1 92 ? -4.484 -13.305 8.078 1 93.44 92 LYS A C 1
ATOM 749 O O . LYS A 1 92 ? -5.715 -13.375 8.078 1 93.44 92 LYS A O 1
ATOM 754 N N . MET A 1 93 ? -3.732 -13.727 7.082 1 96.44 93 MET A N 1
ATOM 755 C CA . MET A 1 93 ? -4.32 -14.289 5.871 1 96.44 93 MET A CA 1
ATOM 756 C C . MET A 1 93 ? -3.602 -15.57 5.461 1 96.44 93 MET A C 1
ATOM 758 O O . MET A 1 93 ? -2.479 -15.828 5.902 1 96.44 93 MET A O 1
ATOM 762 N N . ALA A 1 94 ? -4.285 -16.359 4.719 1 97.75 94 ALA A N 1
ATOM 763 C CA . ALA A 1 94 ? -3.68 -17.547 4.102 1 97.75 94 ALA A CA 1
ATOM 764 C C . ALA A 1 94 ? -3.443 -17.312 2.609 1 97.75 94 ALA A C 1
ATOM 766 O O . ALA A 1 94 ? -4.008 -16.406 2.016 1 97.75 94 ALA A O 1
ATOM 767 N N . ILE A 1 95 ? -2.557 -18.047 2.094 1 98.5 95 ILE A N 1
ATOM 768 C CA . ILE A 1 95 ? -2.297 -18.062 0.657 1 98.5 95 ILE A CA 1
ATOM 769 C C . ILE A 1 95 ? -2.555 -19.469 0.102 1 98.5 95 ILE A C 1
ATOM 771 O O . ILE A 1 95 ? -1.849 -20.422 0.448 1 98.5 95 ILE A O 1
ATOM 775 N N . GLU A 1 96 ? -3.504 -19.578 -0.753 1 98.56 96 GLU A N 1
ATOM 776 C CA . GLU A 1 96 ? -3.957 -20.859 -1.28 1 98.56 96 GLU A CA 1
ATOM 777 C C . GLU A 1 96 ? -3.662 -20.969 -2.773 1 98.56 96 GLU A C 1
ATOM 779 O O . GLU A 1 96 ? -3.904 -20.031 -3.535 1 98.56 96 GLU A O 1
ATOM 784 N N . ALA A 1 97 ? -3.158 -22.141 -3.156 1 98.75 97 ALA A N 1
ATOM 785 C CA . ALA A 1 97 ? -3.012 -22.406 -4.586 1 98.75 97 ALA A CA 1
ATOM 786 C C . ALA A 1 97 ? -4.352 -22.781 -5.219 1 98.75 97 ALA A C 1
ATOM 788 O O . ALA A 1 97 ? -4.973 -23.766 -4.836 1 98.75 97 ALA A O 1
ATOM 789 N N . LEU A 1 98 ? -4.781 -22 -6.215 1 98.38 98 LEU A N 1
ATOM 790 C CA . LEU A 1 98 ? -6.031 -22.266 -6.918 1 98.38 98 LEU A CA 1
ATOM 791 C C . LEU A 1 98 ? -5.797 -23.203 -8.102 1 98.38 98 LEU A C 1
ATOM 793 O O . LEU A 1 98 ? -6.75 -23.75 -8.664 1 98.38 98 LEU A O 1
ATOM 797 N N . GLU A 1 99 ? -4.598 -23.328 -8.531 1 98.44 99 GLU A N 1
ATOM 798 C CA . GLU A 1 99 ? -4.105 -24.219 -9.57 1 98.44 99 GLU A CA 1
ATOM 799 C C . GLU A 1 99 ? -2.82 -24.922 -9.141 1 98.44 99 GLU A C 1
ATOM 801 O O . GLU A 1 99 ? -2.156 -24.484 -8.195 1 98.44 99 GLU A O 1
ATOM 806 N N . ASP A 1 100 ? -2.555 -26.062 -9.859 1 98.69 100 ASP A N 1
ATOM 807 C CA . ASP A 1 100 ? -1.189 -26.562 -9.727 1 98.69 100 ASP A CA 1
ATOM 808 C C . ASP A 1 100 ? -0.171 -25.484 -10.094 1 98.69 100 ASP A C 1
ATOM 810 O O . ASP A 1 100 ? -0.194 -24.953 -11.211 1 98.69 100 ASP A O 1
ATOM 814 N N . SER A 1 101 ? 0.688 -25.188 -9.086 1 98.5 101 SER A N 1
ATOM 815 C CA . SER A 1 101 ? 1.538 -24.016 -9.266 1 98.5 101 SER A CA 1
ATOM 816 C C . SER A 1 101 ? 3.01 -24.359 -9.07 1 98.5 101 SER A C 1
ATOM 818 O O . SER A 1 101 ? 3.336 -25.344 -8.391 1 98.5 101 SER A O 1
ATOM 820 N N . ILE A 1 102 ? 3.848 -23.703 -9.727 1 98.5 102 ILE A N 1
ATOM 821 C CA . ILE A 1 102 ? 5.293 -23.734 -9.547 1 98.5 102 ILE A CA 1
ATOM 822 C C . ILE A 1 102 ? 5.785 -22.375 -9.047 1 98.5 102 ILE A C 1
ATOM 824 O O . ILE A 1 102 ? 5.484 -21.344 -9.648 1 98.5 102 ILE A O 1
ATOM 828 N N . ILE A 1 103 ? 6.539 -22.422 -7.949 1 98.5 103 ILE A N 1
ATOM 829 C CA . ILE A 1 103 ? 6.965 -21.156 -7.359 1 98.5 103 ILE A CA 1
ATOM 830 C C . ILE A 1 103 ? 8.484 -21.156 -7.176 1 98.5 103 ILE A C 1
ATOM 832 O O . ILE A 1 103 ? 9.102 -22.234 -7.082 1 98.5 103 ILE A O 1
ATOM 836 N N . CYS A 1 104 ? 9.078 -20.016 -7.246 1 98.56 104 CYS A N 1
ATOM 837 C CA . CYS A 1 104 ? 10.438 -19.734 -6.801 1 98.56 104 CYS A CA 1
ATOM 838 C C . CYS A 1 104 ? 10.453 -19.156 -5.395 1 98.56 104 CYS A C 1
ATOM 840 O O . CYS A 1 104 ? 10.07 -18 -5.199 1 98.56 104 CYS A O 1
ATOM 842 N N . GLU A 1 105 ? 10.914 -19.906 -4.488 1 98.31 105 GLU A N 1
ATOM 843 C CA . GLU A 1 105 ? 10.82 -19.547 -3.08 1 98.31 105 GLU A CA 1
ATOM 844 C C . GLU A 1 105 ? 12.164 -19.047 -2.549 1 98.31 105 GLU A C 1
ATOM 846 O O . GLU A 1 105 ? 13.211 -19.594 -2.891 1 98.31 105 GLU A O 1
ATOM 851 N N . ILE A 1 106 ? 12.117 -18.047 -1.726 1 98.19 106 ILE A N 1
ATOM 852 C CA . ILE A 1 106 ? 13.305 -17.453 -1.124 1 98.19 106 ILE A CA 1
ATOM 853 C C . ILE A 1 106 ? 13.086 -17.25 0.375 1 98.19 106 ILE A C 1
ATOM 855 O O . ILE A 1 106 ? 12.023 -16.797 0.798 1 98.19 106 ILE A O 1
ATOM 859 N N . ASP A 1 107 ? 14.055 -17.703 1.121 1 98.19 107 ASP A N 1
ATOM 860 C CA . ASP A 1 107 ? 14.031 -17.422 2.555 1 98.19 107 ASP A CA 1
ATOM 861 C C . ASP A 1 107 ? 14.219 -15.93 2.832 1 98.19 107 ASP A C 1
ATOM 863 O O . ASP A 1 107 ? 15.062 -15.281 2.213 1 98.19 107 ASP A O 1
ATOM 867 N N . TYR A 1 108 ? 13.445 -15.406 3.754 1 97.62 108 TYR A N 1
ATOM 868 C CA . TYR A 1 108 ? 13.461 -13.969 4.016 1 97.62 108 TYR A CA 1
ATOM 869 C C . TYR A 1 108 ? 14.82 -13.523 4.551 1 97.62 108 TYR A C 1
ATOM 871 O O . TYR A 1 108 ? 15.336 -12.477 4.16 1 97.62 108 TYR A O 1
ATOM 879 N N . THR A 1 109 ? 15.414 -14.281 5.438 1 97.5 109 THR A N 1
ATOM 880 C CA . THR A 1 109 ? 16.719 -13.938 6.004 1 97.5 109 THR A CA 1
ATOM 881 C C . THR A 1 109 ? 17.797 -13.922 4.922 1 97.5 109 THR A C 1
ATOM 883 O O . THR A 1 109 ? 18.656 -13.047 4.918 1 97.5 109 THR A O 1
ATOM 886 N N . ASP A 1 110 ? 17.719 -14.906 4.008 1 98.25 110 ASP A N 1
ATOM 887 C CA . ASP A 1 110 ? 18.656 -14.922 2.883 1 98.25 110 ASP A CA 1
ATOM 888 C C . ASP A 1 110 ? 18.453 -13.695 1.996 1 98.25 110 ASP A C 1
ATOM 890 O O . ASP A 1 110 ? 19.438 -13.109 1.522 1 98.25 110 ASP A O 1
ATOM 894 N N . TRP A 1 111 ? 17.203 -13.367 1.797 1 97.75 111 TRP A N 1
ATOM 895 C CA . TRP A 1 111 ? 16.875 -12.172 1.021 1 97.75 111 TRP A CA 1
ATOM 896 C C . TRP A 1 111 ? 17.469 -10.922 1.67 1 97.75 111 TRP A C 1
ATOM 898 O O . TRP A 1 111 ? 18.078 -10.094 0.99 1 97.75 111 TRP A O 1
ATOM 908 N N . LEU A 1 112 ? 17.359 -10.82 2.957 1 96.75 112 LEU A N 1
ATOM 909 C CA . LEU A 1 112 ? 17.891 -9.664 3.674 1 96.75 112 LEU A CA 1
ATOM 910 C C . LEU A 1 112 ? 19.406 -9.57 3.508 1 96.75 112 LEU A C 1
ATOM 912 O O . LEU A 1 112 ? 19.953 -8.477 3.352 1 96.75 112 LEU A O 1
ATOM 916 N N . THR A 1 113 ? 20.031 -10.688 3.57 1 97.44 113 THR A N 1
ATOM 917 C CA . THR A 1 113 ? 21.484 -10.727 3.371 1 97.44 113 THR A CA 1
ATOM 918 C C . THR A 1 113 ? 21.844 -10.281 1.959 1 97.44 113 THR A C 1
ATOM 920 O O . THR A 1 113 ? 22.75 -9.469 1.774 1 97.44 113 THR A O 1
ATOM 923 N N . LEU A 1 114 ? 21.141 -10.789 1.015 1 97.75 114 LEU A N 1
ATOM 924 C CA . LEU A 1 114 ? 21.359 -10.414 -0.379 1 97.75 114 LEU A CA 1
ATOM 925 C C . LEU A 1 114 ? 21.156 -8.922 -0.583 1 97.75 114 LEU A C 1
ATOM 927 O O . LEU A 1 114 ? 21.984 -8.258 -1.21 1 97.75 114 LEU A O 1
ATOM 931 N N . LYS A 1 115 ? 20.109 -8.391 -0.095 1 95.88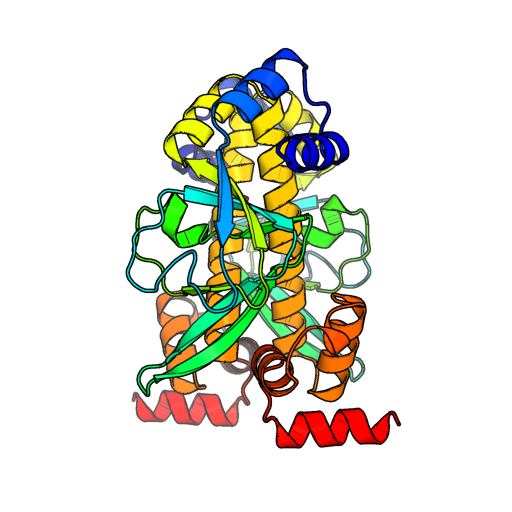 115 LYS A N 1
ATOM 932 C CA . LYS A 1 115 ? 19.719 -6.988 -0.235 1 95.88 115 LYS A CA 1
ATOM 933 C C . LYS A 1 115 ? 20.797 -6.055 0.299 1 95.88 115 LYS A C 1
ATOM 935 O O . LYS A 1 115 ? 21.031 -4.984 -0.26 1 95.88 115 LYS A O 1
ATOM 940 N N . LYS A 1 116 ? 21.469 -6.445 1.341 1 93.94 116 LYS A N 1
ATOM 941 C CA . LYS A 1 116 ? 22.5 -5.633 1.977 1 93.94 116 LYS A CA 1
ATOM 942 C C . LYS A 1 116 ? 23.734 -5.535 1.094 1 93.94 116 LYS A C 1
ATOM 944 O O . LYS A 1 116 ? 24.516 -4.59 1.213 1 93.94 116 LYS A O 1
ATOM 949 N N . GLY A 1 117 ? 23.891 -6.43 0.231 1 92.06 117 GLY A N 1
ATOM 950 C CA . GLY A 1 117 ? 25.156 -6.586 -0.481 1 92.06 117 GLY A CA 1
ATOM 951 C C . GLY A 1 117 ? 25.281 -5.664 -1.682 1 92.06 117 GLY A C 1
ATOM 952 O O . GLY A 1 117 ? 26.375 -5.426 -2.178 1 92.06 117 GLY A O 1
ATOM 953 N N . ASN A 1 118 ? 24.172 -5.27 -2.193 1 94.44 118 ASN A N 1
ATOM 954 C CA . ASN A 1 118 ? 24.188 -4.449 -3.4 1 94.44 118 ASN A CA 1
ATOM 955 C C . ASN A 1 118 ? 22.984 -3.516 -3.467 1 94.44 118 ASN A C 1
ATOM 957 O O . ASN A 1 118 ? 21.859 -3.941 -3.229 1 94.44 118 ASN A O 1
ATOM 961 N N . ALA A 1 119 ? 23.156 -2.309 -3.898 1 93.38 119 ALA A N 1
ATOM 962 C CA . ALA A 1 119 ? 22.141 -1.263 -3.889 1 93.38 119 ALA A CA 1
ATOM 963 C C . ALA A 1 119 ? 21.031 -1.574 -4.883 1 93.38 119 ALA A C 1
ATOM 965 O O . ALA A 1 119 ? 19.922 -1.04 -4.77 1 93.38 119 ALA A O 1
ATOM 966 N N . CYS A 1 120 ? 21.297 -2.414 -5.867 1 95.81 120 CYS A N 1
ATOM 967 C CA . CYS A 1 120 ? 20.297 -2.74 -6.875 1 95.81 120 CYS A CA 1
ATOM 968 C C . CYS A 1 120 ? 19.062 -3.355 -6.23 1 95.81 120 CYS A C 1
ATOM 970 O O . CYS A 1 120 ? 17.938 -3.156 -6.711 1 95.81 120 CYS A O 1
ATOM 972 N N . TRP A 1 121 ? 19.219 -4.023 -5.109 1 97.25 121 TRP A N 1
ATOM 973 C CA . TRP A 1 121 ? 18.109 -4.723 -4.465 1 97.25 121 TRP A CA 1
ATOM 974 C C . TRP A 1 121 ? 17.188 -3.742 -3.744 1 97.25 121 TRP A C 1
ATOM 976 O O . TRP A 1 121 ? 15.984 -3.98 -3.631 1 97.25 121 TRP A O 1
ATOM 986 N N . ASN A 1 122 ? 17.781 -2.639 -3.234 1 96.25 122 ASN A N 1
ATOM 987 C CA . ASN A 1 122 ? 16.938 -1.59 -2.676 1 96.25 122 ASN A CA 1
ATOM 988 C C . ASN A 1 122 ? 16.062 -0.947 -3.748 1 96.25 122 ASN A C 1
ATOM 990 O O . ASN A 1 122 ? 14.891 -0.649 -3.502 1 96.25 122 ASN A O 1
ATOM 994 N N . ILE A 1 123 ? 16.641 -0.757 -4.855 1 95.88 123 ILE A N 1
ATOM 995 C CA . ILE A 1 123 ? 15.891 -0.187 -5.965 1 95.88 123 ILE A CA 1
ATOM 996 C C . ILE A 1 123 ? 14.773 -1.145 -6.379 1 95.88 123 ILE A C 1
ATOM 998 O O . ILE A 1 123 ? 13.641 -0.723 -6.613 1 95.88 123 ILE A O 1
ATOM 1002 N N . PHE A 1 124 ? 15.141 -2.371 -6.43 1 97.56 124 PHE A N 1
ATOM 1003 C CA . PHE A 1 124 ? 14.156 -3.396 -6.758 1 97.56 124 PHE A CA 1
ATOM 1004 C C . PHE A 1 124 ? 13 -3.371 -5.766 1 97.56 124 PHE A C 1
ATOM 1006 O O . PHE A 1 124 ? 11.836 -3.309 -6.16 1 97.56 124 PHE A O 1
ATOM 1013 N N . LEU A 1 125 ? 13.297 -3.408 -4.492 1 97.5 125 LEU A N 1
ATOM 1014 C CA . LEU A 1 125 ? 12.281 -3.455 -3.445 1 97.5 125 LEU A CA 1
ATOM 1015 C C . LEU A 1 125 ? 11.414 -2.201 -3.473 1 97.5 125 LEU A C 1
ATOM 1017 O O . LEU A 1 125 ? 10.188 -2.285 -3.338 1 97.5 125 LEU A O 1
ATOM 1021 N N . ILE A 1 126 ? 12.016 -1.07 -3.654 1 97.31 126 ILE A N 1
ATOM 1022 C CA . ILE A 1 126 ? 11.273 0.185 -3.744 1 97.31 126 ILE A CA 1
ATOM 1023 C C . ILE A 1 126 ? 10.266 0.109 -4.887 1 97.31 126 ILE A C 1
ATOM 1025 O O . ILE A 1 126 ? 9.094 0.445 -4.711 1 97.31 126 ILE A O 1
ATOM 1029 N N . THR A 1 127 ? 10.727 -0.375 -6.012 1 97.06 127 THR A N 1
ATOM 1030 C CA . THR A 1 127 ? 9.859 -0.463 -7.184 1 97.06 127 THR A CA 1
ATOM 1031 C C . THR A 1 127 ? 8.68 -1.389 -6.914 1 97.06 127 THR A C 1
ATOM 1033 O O . THR A 1 127 ? 7.539 -1.058 -7.238 1 97.06 127 THR A O 1
ATOM 1036 N N . ILE A 1 128 ? 8.906 -2.479 -6.32 1 96.81 128 ILE A N 1
ATOM 1037 C CA . ILE A 1 128 ? 7.855 -3.445 -6.016 1 96.81 128 ILE A CA 1
ATOM 1038 C C . ILE A 1 128 ? 6.875 -2.844 -5.012 1 96.81 128 ILE A C 1
ATOM 1040 O O . ILE A 1 128 ? 5.66 -2.959 -5.176 1 96.81 128 ILE A O 1
ATOM 1044 N N . LEU A 1 129 ? 7.414 -2.189 -3.996 1 97.12 129 LEU A N 1
ATOM 1045 C CA . LEU A 1 129 ? 6.586 -1.576 -2.963 1 97.12 129 LEU A CA 1
ATOM 1046 C C . LEU A 1 129 ? 5.734 -0.453 -3.543 1 97.12 129 LEU A C 1
ATOM 1048 O O . LEU A 1 129 ? 4.566 -0.306 -3.184 1 97.12 129 LEU A O 1
ATOM 1052 N N . GLU A 1 130 ? 6.312 0.349 -4.391 1 96.25 130 GLU A N 1
ATOM 1053 C CA . GLU A 1 13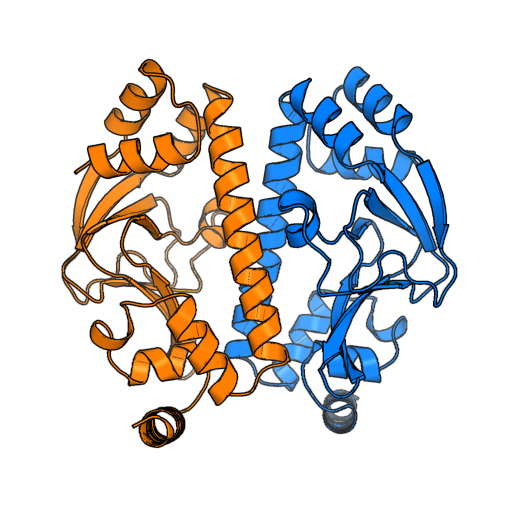0 ? 5.574 1.424 -5.047 1 96.25 130 GLU A CA 1
ATOM 1054 C C . GLU A 1 130 ? 4.398 0.875 -5.848 1 96.25 130 GLU A C 1
ATOM 1056 O O . GLU A 1 130 ? 3.291 1.413 -5.781 1 96.25 130 GLU A O 1
ATOM 1061 N N . ASN A 1 131 ? 4.672 -0.157 -6.555 1 94.69 131 ASN A N 1
ATOM 1062 C CA . ASN A 1 131 ? 3.611 -0.794 -7.324 1 94.69 131 ASN A CA 1
ATOM 1063 C C . ASN A 1 131 ? 2.533 -1.379 -6.418 1 94.69 131 ASN A C 1
ATOM 1065 O O . ASN A 1 131 ? 1.34 -1.179 -6.656 1 94.69 131 ASN A O 1
ATOM 1069 N N . ALA A 1 132 ? 2.965 -2.076 -5.41 1 94.69 132 ALA A N 1
ATOM 1070 C CA . ALA A 1 132 ? 2.027 -2.672 -4.465 1 94.69 132 ALA A CA 1
ATOM 1071 C C . ALA A 1 132 ? 1.175 -1.602 -3.789 1 94.69 132 ALA A C 1
ATOM 1073 O O . ALA A 1 132 ? -0.032 -1.784 -3.609 1 94.69 132 ALA A O 1
ATOM 1074 N N . PHE A 1 133 ? 1.787 -0.541 -3.408 1 95.06 133 PHE A N 1
ATOM 1075 C CA . PHE A 1 133 ? 1.089 0.584 -2.797 1 95.06 133 PHE A CA 1
ATOM 1076 C C . PHE A 1 133 ? 0.018 1.131 -3.734 1 95.06 133 PHE A C 1
ATOM 1078 O O . PHE A 1 133 ? -1.117 1.366 -3.316 1 95.06 133 PHE A O 1
ATOM 1085 N N . THR A 1 134 ? 0.386 1.325 -4.953 1 94.38 134 THR A N 1
ATOM 1086 C CA . THR A 1 134 ? -0.532 1.87 -5.945 1 94.38 134 THR A CA 1
ATOM 1087 C C . THR A 1 134 ? -1.734 0.949 -6.133 1 94.38 134 THR A C 1
ATOM 1089 O O . THR A 1 134 ? -2.875 1.412 -6.191 1 94.38 134 THR A O 1
ATOM 1092 N N . ILE A 1 135 ? -1.469 -0.281 -6.191 1 92.69 135 ILE A N 1
ATOM 1093 C CA . ILE A 1 135 ? -2.535 -1.267 -6.34 1 92.69 135 ILE A CA 1
ATOM 1094 C C . ILE A 1 135 ? -3.486 -1.18 -5.148 1 92.69 135 ILE A C 1
ATOM 1096 O O . ILE A 1 135 ? -4.707 -1.135 -5.324 1 92.69 135 ILE A O 1
ATOM 1100 N N . LYS A 1 136 ? -2.908 -1.12 -3.967 1 94.62 136 LYS A N 1
ATOM 1101 C CA . LYS A 1 136 ? -3.719 -1.045 -2.756 1 94.62 136 LYS A CA 1
ATOM 1102 C C . LYS A 1 136 ? -4.5 0.265 -2.697 1 94.62 136 LYS A C 1
ATOM 1104 O O . LYS A 1 136 ? -5.637 0.296 -2.223 1 94.62 136 LYS A O 1
ATOM 1109 N N . GLU A 1 137 ? -3.859 1.333 -3.076 1 93.94 137 GLU A N 1
ATOM 1110 C CA . GLU A 1 137 ? -4.535 2.627 -3.117 1 93.94 137 GLU A CA 1
ATOM 1111 C C . GLU A 1 137 ? -5.734 2.594 -4.059 1 93.94 137 GLU A C 1
ATOM 1113 O O . GLU A 1 137 ? -6.816 3.064 -3.709 1 93.94 137 GLU A O 1
ATOM 1118 N N . ASN A 1 138 ? -5.578 2.055 -5.211 1 92.38 138 ASN A N 1
ATOM 1119 C CA . ASN A 1 138 ? -6.672 1.934 -6.168 1 92.38 138 ASN A CA 1
ATOM 1120 C C . ASN A 1 138 ? -7.789 1.045 -5.633 1 92.38 138 ASN A C 1
ATOM 1122 O O . ASN A 1 138 ? -8.969 1.359 -5.793 1 92.38 138 ASN A O 1
ATOM 1126 N N . ARG A 1 139 ? -7.379 -0.011 -5.043 1 92.31 139 ARG A N 1
ATOM 1127 C CA . ARG A 1 139 ? -8.352 -0.929 -4.453 1 92.31 139 ARG A CA 1
ATOM 1128 C C . ARG A 1 139 ? -9.172 -0.235 -3.373 1 92.31 139 ARG A C 1
ATOM 1130 O O . ARG A 1 139 ? -10.398 -0.391 -3.32 1 92.31 139 ARG A O 1
ATOM 1137 N N . GLU A 1 140 ? -8.5 0.45 -2.52 1 92.38 140 GLU A N 1
ATOM 1138 C CA . GLU A 1 140 ? -9.172 1.215 -1.476 1 92.38 140 GLU A CA 1
ATOM 1139 C C . GLU A 1 140 ? -10.18 2.195 -2.074 1 92.38 140 GLU A C 1
ATOM 1141 O O . GLU A 1 140 ? -11.32 2.279 -1.616 1 92.38 140 GLU A O 1
ATOM 1146 N N . ARG A 1 141 ? -9.734 2.895 -3.049 1 90.62 141 ARG A N 1
ATOM 1147 C CA . ARG A 1 141 ? -10.602 3.846 -3.732 1 90.62 141 ARG A CA 1
ATOM 1148 C C . ARG A 1 141 ? -11.836 3.15 -4.301 1 90.62 141 ARG A C 1
ATOM 1150 O O . ARG A 1 141 ? -12.961 3.629 -4.125 1 90.62 141 ARG A O 1
ATOM 1157 N N . ASP A 1 142 ? -11.641 2.055 -4.973 1 91.25 142 ASP A N 1
ATOM 1158 C CA . ASP A 1 142 ? -12.734 1.308 -5.594 1 91.25 142 ASP A CA 1
ATOM 1159 C C . ASP A 1 142 ? -13.758 0.869 -4.551 1 91.25 142 ASP A C 1
ATOM 1161 O O . ASP A 1 142 ? -14.969 1.007 -4.762 1 91.25 142 ASP A O 1
ATOM 1165 N N . LEU A 1 143 ? -13.273 0.378 -3.473 1 89.06 143 LEU A N 1
ATOM 1166 C CA . LEU A 1 143 ? -14.148 -0.127 -2.42 1 89.06 143 LEU A CA 1
ATOM 1167 C C . LEU A 1 143 ? -14.953 1.006 -1.792 1 89.06 143 LEU A C 1
ATOM 1169 O O . LEU A 1 143 ? -16.078 0.796 -1.342 1 89.06 143 LEU A O 1
ATOM 1173 N N . LEU A 1 144 ? -14.391 2.193 -1.826 1 86.38 144 LEU A N 1
ATOM 1174 C CA . LEU A 1 144 ? -15.039 3.348 -1.211 1 86.38 144 LEU A CA 1
ATOM 1175 C C . LEU A 1 144 ? -16.031 3.992 -2.17 1 86.38 144 LEU A C 1
ATOM 1177 O O . LEU A 1 144 ? -17.094 4.449 -1.752 1 86.38 144 LEU A O 1
ATOM 1181 N N . LEU A 1 145 ? -15.805 3.975 -3.484 1 87.81 145 LEU A N 1
ATOM 1182 C CA . LEU A 1 145 ? -16.484 4.895 -4.383 1 87.81 145 LEU A CA 1
ATOM 1183 C C . LEU A 1 145 ? -17.344 4.137 -5.383 1 87.81 145 LEU A C 1
ATOM 1185 O O . LEU A 1 145 ? -18.359 4.664 -5.871 1 87.81 145 LEU A O 1
ATOM 1189 N N . LEU A 1 146 ? -16.891 2.998 -5.734 1 89.81 146 LEU A N 1
ATOM 1190 C CA . LEU A 1 146 ? -17.516 2.326 -6.871 1 89.81 146 LEU A CA 1
ATOM 1191 C C . LEU A 1 146 ? -18.578 1.347 -6.402 1 89.81 146 LEU A C 1
ATOM 1193 O O . LEU A 1 146 ? -18.484 0.788 -5.309 1 89.81 146 LEU A O 1
ATOM 1197 N N . ASP A 1 147 ? -19.547 1.211 -7.25 1 90.56 147 ASP A N 1
ATOM 1198 C CA . ASP A 1 147 ? -20.531 0.165 -6.992 1 90.56 147 ASP A CA 1
ATOM 1199 C C . ASP A 1 147 ? -20.047 -1.184 -7.523 1 90.56 147 ASP A C 1
ATOM 1201 O O . ASP A 1 147 ? -18.969 -1.281 -8.094 1 90.56 147 ASP A O 1
ATOM 1205 N N . ALA A 1 148 ? -20.875 -2.172 -7.301 1 92.06 148 ALA A N 1
ATOM 1206 C CA . ALA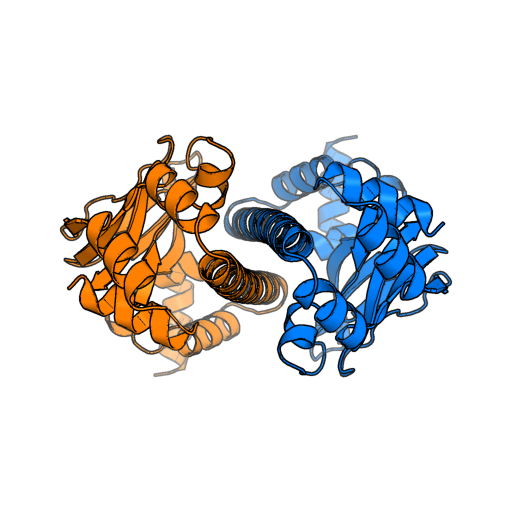 A 1 148 ? -20.5 -3.547 -7.613 1 92.06 148 ALA A CA 1
ATOM 1207 C C . ALA A 1 148 ? -20.188 -3.707 -9.102 1 92.06 148 ALA A C 1
ATOM 1209 O O . ALA A 1 148 ? -19.219 -4.379 -9.469 1 92.06 148 ALA A O 1
ATOM 1210 N N . GLU A 1 149 ? -20.953 -3.131 -9.898 1 94.75 149 GLU A N 1
ATOM 1211 C CA . GLU A 1 149 ? -20.766 -3.242 -11.344 1 94.75 149 GLU A CA 1
ATOM 1212 C C . GLU A 1 149 ? -19.469 -2.578 -11.781 1 94.75 149 GLU A C 1
ATOM 1214 O O . GLU A 1 149 ? -18.719 -3.141 -12.578 1 94.75 149 GLU A O 1
ATOM 1219 N N . GLN A 1 150 ? -19.234 -1.459 -11.281 1 94.44 150 GLN A N 1
ATOM 1220 C CA . GLN A 1 150 ? -18 -0.73 -11.594 1 94.44 150 GLN A CA 1
ATOM 1221 C C . GLN A 1 150 ? -16.781 -1.484 -11.094 1 94.44 150 GLN A C 1
ATOM 1223 O O . GLN A 1 150 ? -15.758 -1.557 -11.789 1 94.44 150 GLN A O 1
ATOM 1228 N N . ARG A 1 151 ? -16.891 -2.021 -9.914 1 94.62 151 ARG A N 1
ATOM 1229 C CA . ARG A 1 151 ? -15.789 -2.799 -9.359 1 94.62 151 ARG A CA 1
ATOM 1230 C C . ARG A 1 151 ? -15.5 -4.031 -10.211 1 94.62 151 ARG A C 1
ATOM 1232 O O . ARG A 1 151 ? -14.344 -4.418 -10.383 1 94.62 151 ARG A O 1
ATOM 1239 N N . TYR A 1 152 ? -16.531 -4.629 -10.719 1 95.69 152 TYR A N 1
ATOM 1240 C CA . TYR A 1 152 ? -16.375 -5.785 -11.586 1 95.69 152 TYR A CA 1
ATOM 1241 C C . TYR A 1 152 ? -15.633 -5.406 -12.867 1 95.69 152 TYR A C 1
ATOM 1243 O O . TYR A 1 152 ? -14.758 -6.148 -13.328 1 95.69 152 TYR A O 1
ATOM 1251 N N . GLU A 1 153 ? -15.922 -4.289 -13.359 1 95.12 153 GLU A N 1
ATOM 1252 C CA . GLU A 1 153 ? -15.242 -3.818 -14.555 1 95.12 153 GLU A CA 1
ATOM 1253 C C . GLU A 1 153 ? -13.758 -3.574 -14.289 1 95.12 153 GLU A C 1
ATOM 1255 O O . GLU A 1 153 ? -12.906 -3.924 -15.109 1 95.12 153 GLU A O 1
ATOM 1260 N N . THR A 1 154 ? -13.492 -2.959 -13.18 1 94.38 154 THR A N 1
ATOM 1261 C CA . THR A 1 154 ? -12.102 -2.74 -12.797 1 94.38 154 THR A CA 1
ATOM 1262 C C . THR A 1 154 ? -11.367 -4.07 -12.641 1 94.38 154 THR A C 1
ATOM 1264 O O . THR A 1 154 ? -10.219 -4.199 -13.07 1 94.38 154 THR A O 1
ATOM 1267 N N . PHE A 1 155 ? -12.031 -5.027 -12.078 1 95 155 PHE A N 1
ATOM 1268 C CA . PHE A 1 155 ? -11.469 -6.363 -11.906 1 95 155 PHE A CA 1
ATOM 1269 C C . PHE A 1 155 ? -11.078 -6.961 -13.258 1 95 155 PHE A C 1
ATOM 1271 O O . PHE A 1 155 ? -9.977 -7.492 -13.406 1 95 155 PHE A O 1
ATOM 1278 N N . ARG A 1 156 ? -11.914 -6.836 -14.148 1 94.56 156 ARG A N 1
ATOM 1279 C CA . ARG A 1 156 ? -11.68 -7.406 -15.477 1 94.56 156 ARG A CA 1
ATOM 1280 C C . ARG A 1 156 ? -10.477 -6.754 -16.141 1 94.56 156 ARG A C 1
ATOM 1282 O O . ARG A 1 156 ? -9.75 -7.406 -16.906 1 94.56 156 ARG A O 1
ATOM 1289 N N . GLN A 1 157 ? -10.289 -5.512 -15.875 1 92.62 157 GLN A N 1
ATOM 1290 C CA . GLN A 1 157 ? -9.156 -4.789 -16.438 1 92.62 157 GLN A CA 1
ATOM 1291 C C . GLN A 1 157 ? -7.855 -5.172 -15.742 1 92.62 157 GLN A C 1
ATOM 1293 O O . GLN A 1 157 ? -6.82 -5.332 -16.391 1 92.62 157 GLN A O 1
ATOM 1298 N N . GLU A 1 158 ? -7.93 -5.336 -14.5 1 91.81 158 GLU A N 1
ATOM 1299 C CA . GLU A 1 158 ? -6.754 -5.648 -13.695 1 91.81 158 GLU A CA 1
ATOM 1300 C C . GLU A 1 158 ? -6.305 -7.09 -13.914 1 91.81 158 GLU A C 1
ATOM 1302 O O . GLU A 1 158 ? -5.105 -7.379 -13.914 1 91.81 158 GLU A O 1
ATOM 1307 N N . PHE A 1 159 ? -7.34 -7.887 -14.031 1 94.12 159 PHE A N 1
ATOM 1308 C CA . PHE A 1 159 ? -7.074 -9.312 -14.203 1 94.12 159 PHE A CA 1
ATOM 1309 C C . PHE A 1 159 ? -7.742 -9.836 -15.469 1 94.12 159 PHE A C 1
ATOM 1311 O O . PHE A 1 159 ? -8.641 -10.68 -15.398 1 94.12 159 PHE A O 1
ATOM 1318 N N . PRO A 1 160 ? -7.281 -9.492 -16.578 1 91.31 160 PRO A N 1
ATOM 1319 C CA . PRO A 1 160 ? -7.973 -9.82 -17.828 1 91.31 160 PRO A CA 1
ATOM 1320 C C . PRO A 1 160 ? -8.141 -11.32 -18.031 1 91.31 160 PRO A C 1
ATOM 1322 O O . PRO A 1 160 ? -9.109 -11.758 -18.656 1 91.31 160 PRO A O 1
ATOM 1325 N N . ALA A 1 161 ? -7.332 -12.195 -17.562 1 91.81 161 ALA A N 1
ATOM 1326 C CA . ALA A 1 161 ? -7.414 -13.617 -17.875 1 91.81 161 ALA A CA 1
ATOM 1327 C C . ALA A 1 161 ? -7.945 -14.406 -16.672 1 91.81 161 ALA A C 1
ATOM 1329 O O . ALA A 1 161 ? -8.117 -15.625 -16.75 1 91.81 161 ALA A O 1
ATOM 1330 N N . LEU A 1 162 ? -8.414 -13.742 -15.695 1 94.44 162 LEU A N 1
ATOM 1331 C CA . LEU A 1 162 ? -8.68 -14.461 -14.453 1 94.44 162 LEU A CA 1
ATOM 1332 C C . LEU A 1 162 ? -10.109 -14.992 -14.43 1 94.44 162 LEU A C 1
ATOM 1334 O O . LEU A 1 162 ? -10.398 -15.969 -13.742 1 94.44 162 LEU A O 1
ATOM 1338 N N . GLU A 1 163 ? -11 -14.312 -15.109 1 92.06 163 GLU A N 1
ATOM 1339 C CA . GLU A 1 163 ? -12.406 -14.688 -15.07 1 92.06 163 GLU A CA 1
ATOM 1340 C C . GLU A 1 163 ? -12.602 -16.141 -15.5 1 92.06 163 GLU A C 1
ATOM 1342 O O . GLU A 1 163 ? -13.516 -16.812 -15.023 1 92.06 163 GLU A O 1
ATOM 1347 N N . THR A 1 164 ? -11.789 -16.609 -16.359 1 92.56 164 THR A N 1
ATOM 1348 C CA . THR A 1 164 ? -11.938 -17.969 -16.859 1 92.56 164 THR A CA 1
ATOM 1349 C C . THR A 1 164 ? -11.117 -18.953 -16.031 1 92.56 164 THR A C 1
ATOM 1351 O O . THR A 1 164 ? -11.227 -20.172 -16.203 1 92.56 164 THR A O 1
ATOM 1354 N N . ARG A 1 165 ? -10.375 -18.438 -15.094 1 96.12 165 ARG A N 1
ATOM 1355 C CA . ARG A 1 165 ? -9.477 -19.297 -14.328 1 96.12 165 ARG A CA 1
ATOM 1356 C C . ARG A 1 165 ? -9.992 -19.516 -12.906 1 96.12 165 ARG A C 1
ATOM 1358 O O . ARG A 1 165 ? -9.531 -20.406 -12.203 1 96.12 165 ARG A O 1
ATOM 1365 N N . VAL A 1 166 ? -10.922 -18.672 -12.547 1 96.38 166 VAL A N 1
ATOM 1366 C CA . VAL A 1 166 ? -11.312 -18.672 -11.141 1 96.38 166 VAL A CA 1
ATOM 1367 C C . VAL A 1 166 ? -12.828 -18.844 -11.023 1 96.38 166 VAL A C 1
ATOM 1369 O O . VAL A 1 166 ? -13.586 -18.344 -11.852 1 96.38 166 VAL A O 1
ATOM 1372 N N . LYS A 1 167 ? -13.289 -19.516 -10.008 1 95.38 167 LYS A N 1
ATOM 1373 C CA . LYS A 1 167 ? -14.711 -19.688 -9.75 1 95.38 167 LYS A CA 1
ATOM 1374 C C . LYS A 1 167 ? -15.375 -18.344 -9.461 1 95.38 167 LYS A C 1
ATOM 1376 O O . LYS A 1 167 ? -14.789 -17.469 -8.805 1 95.38 167 LYS A O 1
ATOM 1381 N N . GLN A 1 168 ? -16.531 -18.281 -9.812 1 93.5 168 GLN A N 1
ATOM 1382 C CA . GLN A 1 168 ? -17.266 -17.016 -9.734 1 93.5 168 GLN A CA 1
ATOM 1383 C C . GLN A 1 168 ? -17.422 -16.562 -8.289 1 93.5 168 GLN A C 1
ATOM 1385 O O . GLN A 1 168 ? -17.406 -15.367 -8 1 93.5 168 GLN A O 1
ATOM 1390 N N . HIS A 1 169 ? -17.609 -17.531 -7.457 1 95.44 169 HIS A N 1
ATOM 1391 C CA . HIS A 1 169 ? -17.859 -17.141 -6.074 1 95.44 169 HIS A CA 1
ATOM 1392 C C . HIS A 1 169 ? -16.609 -16.5 -5.461 1 95.44 169 HIS A C 1
ATOM 1394 O O . HIS A 1 169 ? -16.734 -15.648 -4.57 1 95.44 169 HIS A O 1
ATOM 1400 N N . LEU A 1 170 ? -15.438 -16.859 -5.891 1 96.31 170 LEU A N 1
ATOM 1401 C CA . LEU A 1 170 ? -14.211 -16.219 -5.418 1 96.31 170 LEU A CA 1
ATOM 1402 C C . LEU A 1 170 ? -14.102 -14.789 -5.93 1 96.31 170 LEU A C 1
ATOM 1404 O O . LEU A 1 170 ? -13.641 -13.906 -5.211 1 96.31 170 LEU A O 1
ATOM 1408 N N . ILE A 1 171 ? -14.523 -14.617 -7.152 1 96.31 171 ILE A N 1
ATOM 1409 C CA . ILE A 1 171 ? -14.547 -13.273 -7.723 1 96.31 171 ILE A CA 1
ATOM 1410 C C . ILE A 1 171 ? -15.523 -12.398 -6.945 1 96.31 171 ILE A C 1
ATOM 1412 O O . ILE A 1 171 ? -15.211 -11.25 -6.609 1 96.31 171 ILE A O 1
ATOM 1416 N N . ALA A 1 172 ? -16.719 -12.938 -6.656 1 95.75 172 ALA A N 1
ATOM 1417 C CA . ALA A 1 172 ? -17.719 -12.211 -5.871 1 95.75 172 ALA A CA 1
ATOM 1418 C C . ALA A 1 172 ? -17.141 -11.797 -4.516 1 95.75 172 ALA A C 1
ATOM 1420 O O . ALA A 1 172 ? -17.328 -10.664 -4.074 1 95.75 172 ALA A O 1
ATOM 1421 N N . SER A 1 173 ? -16.469 -12.773 -3.912 1 94.5 173 SER A N 1
ATOM 1422 C CA . SER A 1 173 ? -15.828 -12.523 -2.627 1 94.5 173 SER A CA 1
ATOM 1423 C C . SER A 1 173 ? -14.805 -11.398 -2.727 1 94.5 173 SER A C 1
ATOM 1425 O O . SER A 1 173 ? -14.789 -10.492 -1.889 1 94.5 173 SER A O 1
ATOM 1427 N N . TYR A 1 174 ? -13.984 -11.391 -3.709 1 95.38 174 TYR A N 1
ATOM 1428 C CA . TYR A 1 174 ? -12.984 -10.359 -3.959 1 95.38 174 TYR A CA 1
ATOM 1429 C C . TYR A 1 174 ? -13.648 -8.992 -4.125 1 95.38 174 TYR A C 1
ATOM 1431 O O . TYR A 1 174 ? -13.141 -7.988 -3.617 1 95.38 174 TYR A O 1
ATOM 1439 N N . LEU A 1 175 ? -14.742 -8.992 -4.781 1 94 175 LEU A N 1
ATOM 1440 C CA . LEU A 1 175 ? -15.453 -7.758 -5.086 1 94 175 LEU A CA 1
ATOM 1441 C C . LEU A 1 175 ? -16.234 -7.266 -3.877 1 94 175 LEU A C 1
ATOM 1443 O O . LEU A 1 175 ? -16.688 -6.121 -3.85 1 94 175 LEU A O 1
ATOM 1447 N N . GLY A 1 176 ? -16.375 -8.141 -2.908 1 90.88 176 GLY A N 1
ATOM 1448 C CA . GLY A 1 176 ? -17.141 -7.789 -1.728 1 90.88 176 GLY A CA 1
ATOM 1449 C C . GLY A 1 176 ? -18.641 -7.82 -1.963 1 90.88 176 GLY A C 1
ATOM 1450 O O . GLY A 1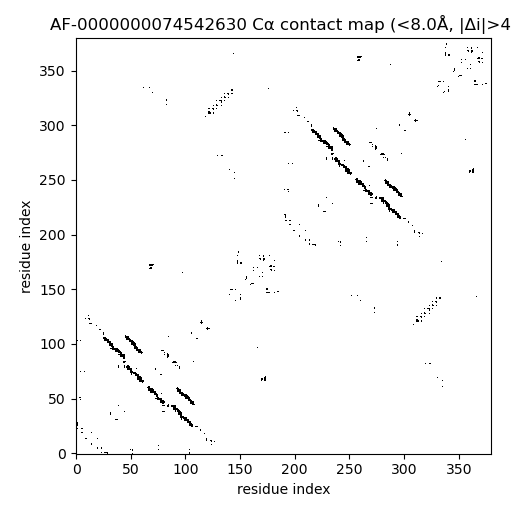 176 ? -19.375 -6.977 -1.438 1 90.88 176 GLY A O 1
ATOM 1451 N N . ILE A 1 177 ? -19.062 -8.664 -2.803 1 92.56 177 ILE A N 1
ATOM 1452 C CA . ILE A 1 177 ? -20.484 -8.789 -3.092 1 92.56 177 ILE A CA 1
ATOM 1453 C C . ILE A 1 177 ? -20.906 -10.258 -3.025 1 92.56 177 ILE A C 1
ATOM 1455 O O . ILE A 1 177 ? -20.047 -11.141 -2.885 1 92.56 177 ILE A O 1
ATOM 1459 N N . SER A 1 178 ? -22.234 -10.438 -3.086 1 92.69 178 SER A N 1
ATOM 1460 C CA . SER A 1 178 ? -22.719 -11.812 -3.072 1 92.69 178 SER A CA 1
ATOM 1461 C C . SER A 1 178 ? -22.578 -12.469 -4.441 1 92.69 178 SER A C 1
ATOM 1463 O O . SER A 1 178 ? -22.547 -11.781 -5.465 1 92.69 178 SER A O 1
ATOM 1465 N N . PRO A 1 179 ? -22.453 -13.82 -4.391 1 93.69 179 PRO A N 1
ATOM 1466 C CA . PRO A 1 179 ? -22.406 -14.516 -5.68 1 93.69 179 PRO A CA 1
ATOM 1467 C C . PRO A 1 179 ? -23.625 -14.219 -6.551 1 93.69 179 PRO A C 1
ATOM 1469 O O . PRO A 1 179 ? -23.5 -14.094 -7.77 1 93.69 179 PRO A O 1
ATOM 1472 N N . VAL A 1 180 ? -24.734 -14.055 -5.957 1 93.62 180 VAL A N 1
ATOM 1473 C CA . VAL A 1 180 ? -25.969 -13.758 -6.672 1 93.62 180 VAL A CA 1
ATOM 1474 C C . VAL A 1 180 ? -25.859 -12.398 -7.363 1 93.62 180 VAL A C 1
ATOM 1476 O O . VAL A 1 180 ? -26.234 -12.258 -8.523 1 93.62 180 VAL A O 1
ATOM 1479 N N . SER A 1 181 ? -25.375 -11.445 -6.68 1 93.56 181 SER A N 1
ATOM 1480 C CA . SER A 1 181 ? -25.172 -10.117 -7.25 1 93.56 181 SER A CA 1
ATOM 1481 C C . SER A 1 181 ? -24.234 -10.156 -8.445 1 93.56 181 SER A C 1
ATOM 1483 O O . SER A 1 181 ? -24.469 -9.5 -9.461 1 93.56 181 SER A O 1
ATOM 1485 N N . LEU A 1 182 ? -23.141 -10.891 -8.344 1 94.44 182 LEU A N 1
ATOM 1486 C CA . LEU A 1 182 ? -22.203 -11 -9.445 1 94.44 182 LEU A CA 1
ATOM 1487 C C . LEU A 1 182 ? -22.844 -11.648 -10.664 1 94.44 182 LEU A C 1
ATOM 1489 O O . LEU A 1 182 ? -22.625 -11.211 -11.797 1 94.44 182 LEU A O 1
ATOM 1493 N N . SER A 1 183 ? -23.609 -12.641 -10.43 1 94.06 183 SER A N 1
ATOM 1494 C CA . SER A 1 183 ? -24.312 -13.32 -11.516 1 94.06 183 SER A CA 1
ATOM 1495 C C . SER A 1 183 ? -25.203 -12.352 -12.281 1 94.06 183 SER A C 1
ATOM 1497 O O . SER A 1 183 ? -25.234 -12.383 -13.516 1 94.06 183 SER A O 1
ATOM 1499 N N . ARG A 1 184 ? -25.781 -11.562 -11.523 1 93 184 ARG A N 1
ATOM 1500 C CA . ARG A 1 184 ? -26.656 -10.57 -12.133 1 93 184 ARG A CA 1
ATOM 1501 C C . ARG A 1 184 ? -25.859 -9.594 -12.984 1 93 184 ARG A C 1
ATOM 1503 O O . ARG A 1 184 ? -26.281 -9.234 -14.086 1 93 184 ARG A O 1
ATOM 1510 N N . ILE A 1 185 ? -24.781 -9.164 -12.492 1 93.38 185 ILE A N 1
ATOM 1511 C CA . ILE A 1 185 ? -23.938 -8.211 -13.195 1 93.38 185 ILE A CA 1
ATOM 1512 C C . ILE A 1 185 ? -23.406 -8.836 -14.484 1 93.38 185 ILE A C 1
ATOM 1514 O O . ILE A 1 185 ? -23.391 -8.188 -15.531 1 93.38 185 ILE A O 1
ATOM 1518 N N . ARG A 1 186 ? -23.016 -10.047 -14.383 1 91.06 186 ARG A N 1
ATOM 1519 C CA . ARG A 1 186 ? -22.438 -10.75 -15.531 1 91.06 186 ARG A CA 1
ATOM 1520 C C . ARG A 1 186 ? -23.5 -11.008 -16.594 1 91.06 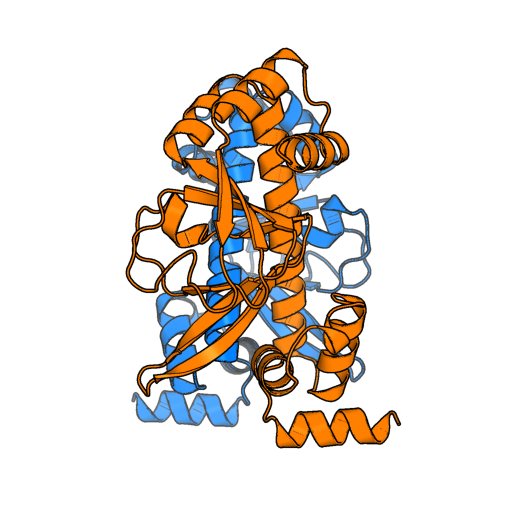186 ARG A C 1
ATOM 1522 O O . ARG A 1 186 ? -23.203 -11.031 -17.797 1 91.06 186 ARG A O 1
ATOM 1529 N N . LYS A 1 187 ? -24.703 -11.219 -16.141 1 87.44 187 LYS A N 1
ATOM 1530 C CA . LYS A 1 187 ? -25.812 -11.469 -17.062 1 87.44 187 LYS A CA 1
ATOM 1531 C C . LYS A 1 187 ? -26.156 -10.211 -17.859 1 87.44 187 LYS A C 1
ATOM 1533 O O . LYS A 1 187 ? -26.562 -10.297 -19.016 1 87.44 187 LYS A O 1
ATOM 1538 N N . LYS A 1 188 ? -26.062 -9.117 -17.172 1 79.75 188 LYS A N 1
ATOM 1539 C CA . LYS A 1 188 ? -26.328 -7.859 -17.859 1 79.75 188 LYS A CA 1
ATOM 1540 C C . LYS A 1 188 ? -25.359 -7.641 -19 1 79.75 188 LYS A C 1
ATOM 1542 O O . LYS A 1 188 ? -25.656 -6.926 -19.969 1 79.75 188 LYS A O 1
ATOM 1547 N N . ARG A 1 189 ? -24.234 -8.289 -18.984 1 73.75 189 ARG A N 1
ATOM 1548 C CA . ARG A 1 189 ? -23.203 -8.055 -19.969 1 73.75 189 ARG A CA 1
ATOM 1549 C C . ARG A 1 189 ? -23.25 -9.102 -21.078 1 73.75 189 ARG A C 1
ATOM 1551 O O . ARG A 1 189 ? -22.672 -8.906 -22.156 1 73.75 189 ARG A O 1
ATOM 1558 N N . THR A 1 190 ? -24.031 -10.141 -20.797 1 56.38 190 THR A N 1
ATOM 1559 C CA . THR A 1 190 ? -24.234 -11.086 -21.891 1 56.38 190 THR A CA 1
ATOM 1560 C C . THR A 1 190 ? -25.5 -10.75 -22.672 1 56.38 190 THR A C 1
ATOM 1562 O O . THR A 1 190 ? -26.438 -10.18 -22.109 1 56.38 190 THR A O 1
ATOM 1565 N N . MET B 1 1 ? 11.281 24.625 12.266 1 79.62 1 MET B N 1
ATOM 1566 C CA . MET B 1 1 ? 10.227 23.75 11.773 1 79.62 1 MET B CA 1
ATOM 1567 C C . MET B 1 1 ? 10.797 22.688 10.836 1 79.62 1 MET B C 1
ATOM 1569 O O . MET B 1 1 ? 10.438 21.516 10.93 1 79.62 1 MET B O 1
ATOM 1573 N N . LYS B 1 2 ? 11.906 23.031 10.172 1 89.81 2 LYS B N 1
ATOM 1574 C CA . LYS B 1 2 ? 12.578 22.047 9.336 1 89.81 2 LYS B CA 1
ATOM 1575 C C . LYS B 1 2 ? 13.211 20.938 10.18 1 89.81 2 LYS B C 1
ATOM 1577 O O . LYS B 1 2 ? 13.336 19.797 9.719 1 89.81 2 LYS B O 1
ATOM 1582 N N . GLN B 1 3 ? 13.32 21.328 11.383 1 90.5 3 GLN B N 1
ATOM 1583 C CA . GLN B 1 3 ? 13.977 20.375 12.273 1 90.5 3 GLN B CA 1
ATOM 1584 C C . GLN B 1 3 ? 13.055 19.219 12.625 1 90.5 3 GLN B C 1
ATOM 1586 O O . GLN B 1 3 ? 13.516 18.109 12.906 1 90.5 3 GLN B O 1
ATOM 1591 N N . GLU B 1 4 ? 11.773 19.5 12.602 1 93.56 4 GLU B N 1
ATOM 1592 C CA . GLU B 1 4 ? 10.812 18.438 12.867 1 93.56 4 GLU B CA 1
ATOM 1593 C C . GLU B 1 4 ? 10.914 17.328 11.82 1 93.56 4 GLU B C 1
ATOM 1595 O O . GLU B 1 4 ? 10.75 16.156 12.141 1 93.56 4 GLU B O 1
ATOM 1600 N N . LEU B 1 5 ? 11.156 17.766 10.641 1 96.62 5 LEU B N 1
ATOM 1601 C CA . LEU B 1 5 ? 11.344 16.812 9.555 1 96.62 5 LEU B CA 1
ATOM 1602 C C . LEU B 1 5 ? 12.578 15.953 9.789 1 96.62 5 LEU B C 1
ATOM 1604 O O . LEU B 1 5 ? 12.516 14.727 9.703 1 96.62 5 LEU B O 1
ATOM 1608 N N . ALA B 1 6 ? 13.656 16.641 10.125 1 96.75 6 ALA B N 1
ATOM 1609 C CA . ALA B 1 6 ? 14.906 15.922 10.375 1 96.75 6 ALA B CA 1
ATOM 1610 C C . ALA B 1 6 ? 14.766 14.969 11.562 1 96.75 6 ALA B C 1
ATOM 1612 O O . ALA B 1 6 ? 15.25 13.836 11.516 1 96.75 6 ALA B O 1
ATOM 1613 N N . LEU B 1 7 ? 14.117 15.445 12.578 1 96.38 7 LEU B N 1
ATOM 1614 C CA . LEU B 1 7 ? 13.914 14.625 13.766 1 96.38 7 LEU B CA 1
ATOM 1615 C C . LEU B 1 7 ? 13.07 13.391 13.445 1 96.38 7 LEU B C 1
ATOM 1617 O O . LEU B 1 7 ? 13.359 12.297 13.93 1 96.38 7 LEU B O 1
ATOM 1621 N N . PHE B 1 8 ? 12.086 13.578 12.688 1 96.88 8 PHE B N 1
ATOM 1622 C CA . PHE B 1 8 ? 11.242 12.469 12.266 1 96.88 8 PHE B CA 1
ATOM 1623 C C . PHE B 1 8 ? 12.062 11.43 11.508 1 96.88 8 PHE B C 1
ATOM 1625 O O . PHE B 1 8 ? 11.961 10.227 11.789 1 96.88 8 PHE B O 1
ATOM 1632 N N . ILE B 1 9 ? 12.859 11.867 10.555 1 97.75 9 ILE B N 1
ATOM 1633 C CA . ILE B 1 9 ? 13.641 10.977 9.711 1 97.75 9 ILE B CA 1
ATOM 1634 C C . ILE B 1 9 ? 14.672 10.234 10.555 1 97.75 9 ILE B C 1
ATOM 1636 O O . ILE B 1 9 ? 14.93 9.047 10.336 1 97.75 9 ILE B O 1
ATOM 1640 N N . LYS B 1 10 ? 15.18 10.875 11.555 1 97.5 10 LYS B N 1
ATOM 1641 C CA . LYS B 1 10 ? 16.203 10.281 12.422 1 97.5 10 LYS B CA 1
ATOM 1642 C C . LYS B 1 10 ? 15.609 9.164 13.273 1 97.5 10 LYS B C 1
ATOM 1644 O O . LYS B 1 10 ? 16.344 8.305 13.773 1 97.5 10 LYS B O 1
ATOM 1649 N N . LYS B 1 11 ? 14.297 9.211 13.461 1 96.62 11 LYS B N 1
ATOM 1650 C CA . LYS B 1 11 ? 13.625 8.125 14.164 1 96.62 11 LYS B CA 1
ATOM 1651 C C . LYS B 1 11 ? 13.547 6.875 13.289 1 96.62 11 LYS B C 1
ATOM 1653 O O . LYS B 1 11 ? 13.305 5.777 13.789 1 96.62 11 LYS B O 1
ATOM 1658 N N . ILE B 1 12 ? 13.734 7.047 12.016 1 96.38 12 ILE B N 1
ATOM 1659 C CA . ILE B 1 12 ? 13.531 5.961 11.062 1 96.38 12 ILE B CA 1
ATOM 1660 C C . ILE B 1 12 ? 14.883 5.414 10.602 1 96.38 12 ILE B C 1
ATOM 1662 O O . ILE B 1 12 ? 15.062 4.195 10.516 1 96.38 12 ILE B O 1
ATOM 1666 N N . ILE B 1 13 ? 15.812 6.301 10.344 1 96.62 13 ILE B N 1
ATOM 1667 C CA . ILE B 1 13 ? 17.109 5.863 9.828 1 96.62 13 ILE B CA 1
ATOM 1668 C C . ILE B 1 13 ? 18.234 6.594 10.57 1 96.62 13 ILE B C 1
ATOM 1670 O O . ILE B 1 13 ? 17.984 7.602 11.234 1 96.62 13 ILE B O 1
ATOM 1674 N N . ASP B 1 14 ? 19.469 5.988 10.398 1 96.25 14 ASP B N 1
ATOM 1675 C CA . ASP B 1 14 ? 20.672 6.723 10.789 1 96.25 14 ASP B CA 1
ATOM 1676 C C . ASP B 1 14 ? 21.016 7.793 9.758 1 96.25 14 ASP B C 1
ATOM 1678 O O . ASP B 1 14 ? 21.719 7.523 8.781 1 96.25 14 ASP B O 1
ATOM 1682 N N . LEU B 1 15 ? 20.594 9 9.992 1 97.38 15 LEU B N 1
ATOM 1683 C CA . LEU B 1 15 ? 20.734 10.094 9.031 1 97.38 15 LEU B CA 1
ATOM 1684 C C . LEU B 1 15 ? 22.062 10.805 9.211 1 97.38 15 LEU B C 1
ATOM 1686 O O . LEU B 1 15 ? 22.266 11.508 10.203 1 97.38 15 LEU B O 1
ATOM 1690 N N . PRO B 1 16 ? 22.984 10.633 8.273 1 97.56 16 PRO B N 1
ATOM 1691 C CA . PRO B 1 16 ? 24.25 11.359 8.367 1 97.56 16 PRO B CA 1
ATOM 1692 C C . PRO B 1 16 ? 24.078 12.875 8.367 1 97.56 16 PRO B C 1
ATOM 1694 O O . PRO B 1 16 ? 23.188 13.391 7.684 1 97.56 16 PRO B O 1
ATOM 1697 N N . ALA B 1 17 ? 25 13.539 9.07 1 97.44 17 ALA B N 1
ATOM 1698 C CA . ALA B 1 17 ? 24.906 14.992 9.219 1 97.44 17 ALA B CA 1
ATOM 1699 C C . ALA B 1 17 ? 24.938 15.688 7.859 1 97.44 17 ALA B C 1
ATOM 1701 O O . ALA B 1 17 ? 24.219 16.656 7.633 1 97.44 17 ALA B O 1
ATOM 1702 N N . ALA B 1 18 ? 25.75 15.211 7.004 1 98 18 ALA B N 1
ATOM 1703 C CA . ALA B 1 18 ? 25.875 15.805 5.672 1 98 18 ALA B CA 1
ATOM 1704 C C . ALA B 1 18 ? 24.562 15.688 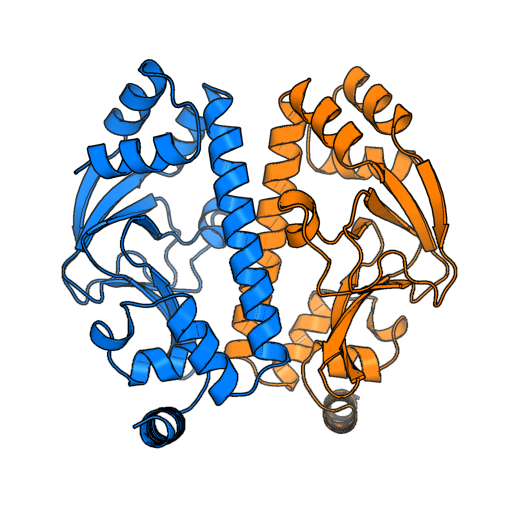4.898 1 98 18 ALA B C 1
ATOM 1706 O O . ALA B 1 18 ? 24.156 16.625 4.203 1 98 18 ALA B O 1
ATOM 1707 N N . GLU B 1 19 ? 23.891 14.57 5.016 1 97.94 19 GLU B N 1
ATOM 1708 C CA . GLU B 1 19 ? 22.625 14.336 4.32 1 97.94 19 GLU B CA 1
ATOM 1709 C C . GLU B 1 19 ? 21.5 15.164 4.926 1 97.94 19 GLU B C 1
ATOM 1711 O O . GLU B 1 19 ? 20.609 15.617 4.211 1 97.94 19 GLU B O 1
ATOM 1716 N N . GLU B 1 20 ? 21.531 15.281 6.246 1 97.94 20 GLU B N 1
ATOM 1717 C CA . GLU B 1 20 ? 20.578 16.156 6.902 1 97.94 20 GLU B CA 1
ATOM 1718 C C . GLU B 1 20 ? 20.672 17.594 6.363 1 97.94 20 GLU B C 1
ATOM 1720 O O . GLU B 1 20 ? 19.656 18.234 6.082 1 97.94 20 GLU B O 1
ATOM 1725 N N . LYS B 1 21 ? 21.906 18.047 6.254 1 98 21 LYS B N 1
ATOM 1726 C CA . LYS B 1 21 ? 22.125 19.391 5.734 1 98 21 LYS B CA 1
ATOM 1727 C C . LYS B 1 21 ? 21.578 19.531 4.316 1 98 21 LYS B C 1
ATOM 1729 O O . LYS B 1 21 ? 20.922 20.516 3.996 1 98 21 LYS B O 1
ATOM 1734 N N . LYS B 1 22 ? 21.844 18.578 3.434 1 98.25 22 LYS B N 1
ATOM 1735 C CA . LYS B 1 22 ? 21.344 18.578 2.064 1 98.25 22 LYS B CA 1
ATOM 1736 C C . LYS B 1 22 ? 19.812 18.594 2.043 1 98.25 22 LYS B C 1
ATOM 1738 O O . LYS B 1 22 ? 19.203 19.312 1.261 1 98.25 22 LYS B O 1
ATOM 1743 N N . LEU B 1 23 ? 19.203 17.75 2.916 1 98.12 23 LEU B N 1
ATOM 1744 C CA . LEU B 1 23 ? 17.75 17.672 3.002 1 98.12 23 LEU B CA 1
ATOM 1745 C C . LEU B 1 23 ? 17.141 19.016 3.379 1 98.12 23 LEU B C 1
ATOM 1747 O O . LEU B 1 23 ? 16.219 19.5 2.727 1 98.12 23 LEU B O 1
ATOM 1751 N N . LEU B 1 24 ? 17.672 19.562 4.445 1 97.94 24 LEU B N 1
ATOM 1752 C CA . LEU B 1 24 ? 17.141 20.828 4.949 1 97.94 24 LEU B CA 1
ATOM 1753 C C . LEU B 1 24 ? 17.312 21.938 3.916 1 97.94 24 LEU B C 1
ATOM 1755 O O . LEU B 1 24 ? 16.469 22.828 3.822 1 97.94 24 LEU B O 1
ATOM 1759 N N . ALA B 1 25 ? 18.391 21.875 3.113 1 98 25 ALA B N 1
ATOM 1760 C CA . ALA B 1 25 ? 18.672 22.875 2.094 1 98 25 ALA B CA 1
ATOM 1761 C C . ALA B 1 25 ? 17.594 22.875 1.008 1 98 25 ALA B C 1
ATOM 1763 O O . ALA B 1 25 ? 17.297 23.906 0.415 1 98 25 ALA B O 1
ATOM 1764 N N . ILE B 1 26 ? 16.938 21.781 0.745 1 98 26 ILE B N 1
ATOM 1765 C CA . ILE B 1 26 ? 15.953 21.703 -0.328 1 98 26 ILE B CA 1
ATOM 1766 C C . ILE B 1 26 ? 14.547 21.734 0.26 1 98 26 ILE B C 1
ATOM 1768 O O . ILE B 1 26 ? 13.562 21.562 -0.46 1 98 26 ILE B O 1
ATOM 1772 N N . THR B 1 27 ? 14.422 21.891 1.527 1 98.31 27 THR B N 1
ATOM 1773 C CA . THR B 1 27 ? 13.133 21.922 2.209 1 98.31 27 THR B CA 1
ATOM 1774 C C . THR B 1 27 ? 12.664 23.359 2.416 1 98.31 27 THR B C 1
ATOM 1776 O O . THR B 1 27 ? 13.43 24.203 2.871 1 98.31 27 THR B O 1
ATOM 1779 N N . ARG B 1 28 ? 11.469 23.609 2.061 1 97.75 28 ARG B N 1
ATOM 1780 C CA . ARG B 1 28 ? 10.852 24.906 2.287 1 97.75 28 ARG B CA 1
ATOM 1781 C C . ARG B 1 28 ? 9.711 24.812 3.287 1 97.75 28 ARG B C 1
ATOM 1783 O O . ARG B 1 28 ? 8.93 23.844 3.254 1 97.75 28 ARG B O 1
ATOM 1790 N N . VAL B 1 29 ? 9.656 25.812 4.133 1 97.62 29 VAL B N 1
ATOM 1791 C CA . VAL B 1 29 ? 8.594 25.828 5.129 1 97.62 29 VAL B CA 1
ATOM 1792 C C . VAL B 1 29 ? 7.539 26.859 4.742 1 97.62 29 VAL B C 1
ATOM 1794 O O . VAL B 1 29 ? 7.871 28 4.426 1 97.62 29 VAL B O 1
ATOM 1797 N N . TYR B 1 30 ? 6.277 26.391 4.762 1 95.06 30 TYR B N 1
ATOM 1798 C CA . TYR B 1 30 ? 5.258 27.422 4.609 1 95.06 30 TYR B CA 1
ATOM 1799 C C . TYR B 1 30 ? 3.955 27 5.285 1 95.06 30 TYR B C 1
ATOM 1801 O O . TYR B 1 30 ? 3.807 25.859 5.699 1 95.06 30 TYR B O 1
ATOM 1809 N N . LYS B 1 31 ? 3.1 28 5.297 1 97.56 31 LYS B N 1
ATOM 1810 C CA . LYS B 1 31 ? 1.8 27.828 5.941 1 97.56 31 LYS B CA 1
ATOM 1811 C C . LYS B 1 31 ? 0.715 27.516 4.914 1 97.56 31 LYS B C 1
ATOM 1813 O O . LYS B 1 31 ? 0.711 28.078 3.816 1 97.56 31 LYS B O 1
ATOM 1818 N N . VAL B 1 32 ? -0.164 26.594 5.23 1 98.31 32 VAL B N 1
ATOM 1819 C CA . VAL B 1 32 ? -1.375 26.312 4.465 1 98.31 32 VAL B CA 1
ATOM 1820 C C . VAL B 1 32 ? -2.605 26.594 5.324 1 98.31 32 VAL B C 1
ATOM 1822 O O . VAL B 1 32 ? -2.887 25.859 6.277 1 98.31 32 VAL B O 1
ATOM 1825 N N . PRO B 1 33 ? -3.348 27.641 4.996 1 98.62 33 PRO B N 1
ATOM 1826 C CA . PRO B 1 33 ? -4.531 27.969 5.793 1 98.62 33 PRO B CA 1
ATOM 1827 C C . PRO B 1 33 ? -5.602 26.891 5.75 1 98.62 33 PRO B C 1
ATOM 1829 O O . PRO B 1 33 ? -5.738 26.188 4.742 1 98.62 33 PRO B O 1
ATOM 1832 N N . LYS B 1 34 ? -6.312 26.859 6.844 1 98.38 34 LYS B N 1
ATOM 1833 C CA . LYS B 1 34 ? -7.477 25.969 6.887 1 98.38 34 LYS B CA 1
ATOM 1834 C C . LYS B 1 34 ? -8.367 26.172 5.668 1 98.38 34 LYS B C 1
ATOM 1836 O O . LYS B 1 34 ? -8.68 27.312 5.301 1 98.38 34 LYS B O 1
ATOM 1841 N N . GLY B 1 35 ? -8.664 25.094 5.035 1 97.75 35 GLY B N 1
ATOM 1842 C CA . GLY B 1 35 ? -9.578 25.156 3.906 1 97.75 35 GLY B CA 1
ATOM 1843 C C . GLY B 1 35 ? -8.875 25.172 2.564 1 97.75 35 GLY B C 1
ATOM 1844 O O . GLY B 1 35 ? -9.484 24.906 1.529 1 97.75 35 GLY B O 1
ATOM 1845 N N . ASP B 1 36 ? -7.621 25.531 2.576 1 98.31 36 ASP B N 1
ATOM 1846 C CA . ASP B 1 36 ? -6.871 25.562 1.324 1 98.31 36 ASP B CA 1
ATOM 1847 C C . ASP B 1 36 ? -6.473 24.156 0.887 1 98.31 36 ASP B C 1
ATOM 1849 O O . ASP B 1 36 ? -6.309 23.266 1.722 1 98.31 36 ASP B O 1
ATOM 1853 N N . PHE B 1 37 ? -6.285 23.984 -0.432 1 98 37 PHE B N 1
ATOM 1854 C CA . PHE B 1 37 ? -5.836 22.719 -1.009 1 98 37 PHE B CA 1
ATOM 1855 C C . PHE B 1 37 ? -4.34 22.75 -1.297 1 98 37 PHE B C 1
ATOM 1857 O O . PHE B 1 37 ? -3.861 23.641 -2.01 1 98 37 PHE B O 1
ATOM 1864 N N . TYR B 1 38 ? -3.641 21.828 -0.717 1 98 38 TYR B N 1
ATOM 1865 C CA . TYR B 1 38 ? -2.221 21.672 -1.019 1 98 38 TYR B CA 1
ATOM 1866 C C . TYR B 1 38 ? -2.02 21.078 -2.406 1 98 38 TYR B C 1
ATOM 1868 O O . TYR B 1 38 ? -1.12 21.5 -3.143 1 98 38 TYR B O 1
ATOM 1876 N N . ILE B 1 39 ? -2.842 20.125 -2.748 1 97.56 39 ILE B N 1
ATOM 1877 C CA . ILE B 1 39 ? -2.91 19.516 -4.07 1 97.56 39 ILE B CA 1
ATOM 1878 C C . ILE B 1 39 ? -4.355 19.5 -4.559 1 97.56 39 ILE B C 1
ATOM 1880 O O . ILE B 1 39 ? -5.273 19.188 -3.791 1 97.56 39 ILE B O 1
ATOM 1884 N N . GLN B 1 40 ? -4.531 19.781 -5.824 1 96.88 40 GLN B N 1
ATOM 1885 C CA . GLN B 1 40 ? -5.859 19.75 -6.434 1 96.88 40 GLN B CA 1
ATOM 1886 C C . GLN B 1 40 ? -6.004 18.562 -7.375 1 96.88 40 GLN B C 1
ATOM 1888 O O . GLN B 1 40 ? -5.023 18.125 -7.977 1 96.88 40 GLN B O 1
ATOM 1893 N N . ILE B 1 41 ? -7.195 18.141 -7.449 1 96 41 ILE B N 1
ATOM 1894 C CA . ILE B 1 41 ? -7.492 17.109 -8.438 1 96 41 ILE B CA 1
ATOM 1895 C C . ILE B 1 41 ? -7.156 17.625 -9.836 1 96 41 ILE B C 1
ATOM 1897 O O . ILE B 1 41 ? -7.449 18.766 -10.172 1 96 41 ILE B O 1
ATOM 1901 N N . GLY B 1 42 ? -6.5 16.781 -10.602 1 96.12 42 GLY B N 1
ATOM 1902 C CA . GLY B 1 42 ? -6.176 17.141 -11.977 1 96.12 42 GLY B CA 1
ATOM 1903 C C . GLY B 1 42 ? -4.801 17.766 -12.117 1 96.12 42 GLY B C 1
ATOM 1904 O O . GLY B 1 42 ? -4.305 17.938 -13.234 1 96.12 42 GLY B O 1
ATOM 1905 N N . GLN B 1 43 ? -4.203 18.109 -11.062 1 96.62 43 GLN B N 1
ATOM 1906 C CA . GLN B 1 43 ? -2.842 18.641 -11.062 1 96.62 43 GLN B CA 1
ATOM 1907 C C . GLN B 1 43 ? -1.812 17.516 -11.094 1 96.62 43 GLN B C 1
ATOM 1909 O O . GLN B 1 43 ? -2.014 16.469 -10.477 1 96.62 43 GLN B O 1
ATOM 1914 N N . ILE B 1 44 ? -0.75 17.734 -11.797 1 97.31 44 ILE B N 1
ATOM 1915 C CA . ILE B 1 44 ? 0.386 16.828 -11.664 1 97.31 44 ILE B CA 1
ATOM 1916 C C . ILE B 1 44 ? 1.229 17.219 -10.453 1 97.31 44 ILE B C 1
ATOM 1918 O O . ILE B 1 44 ? 1.839 18.297 -10.438 1 97.31 44 ILE B O 1
ATOM 1922 N N . PRO B 1 45 ? 1.193 16.406 -9.43 1 97.62 45 PRO B N 1
ATOM 1923 C CA . PRO B 1 45 ? 1.953 16.781 -8.234 1 97.62 45 PRO B CA 1
ATOM 1924 C C . PRO B 1 45 ? 3.461 16.812 -8.477 1 97.62 45 PRO B C 1
ATOM 1926 O O . PRO B 1 45 ? 4.02 15.852 -9.016 1 97.62 45 PRO B O 1
ATOM 1929 N N . LYS B 1 46 ? 4.145 17.875 -8.062 1 97.44 46 LYS B N 1
ATOM 1930 C CA . LYS B 1 46 ? 5.582 18.047 -8.281 1 97.44 46 LYS B CA 1
ATOM 1931 C C . LYS B 1 46 ? 6.32 18.203 -6.953 1 97.44 46 LYS B C 1
ATOM 1933 O O . LYS B 1 46 ? 7.551 18.266 -6.926 1 97.44 46 LYS B O 1
ATOM 1938 N N . LYS B 1 47 ? 5.512 18.344 -5.926 1 97.88 47 LYS B N 1
ATOM 1939 C CA . LYS B 1 47 ? 6.043 18.531 -4.578 1 97.88 47 LYS B CA 1
ATOM 1940 C C . LYS B 1 47 ? 5.305 17.656 -3.57 1 97.88 47 LYS B C 1
ATOM 1942 O O . LYS B 1 47 ? 4.211 17.156 -3.854 1 97.88 47 LYS B O 1
ATOM 1947 N N . PHE B 1 48 ? 5.922 17.422 -2.531 1 97.94 48 PHE B N 1
ATOM 1948 C CA . PHE B 1 48 ? 5.281 16.75 -1.404 1 97.94 48 PHE B CA 1
ATOM 1949 C C . PHE B 1 48 ? 5.656 17.422 -0.09 1 97.94 48 PHE B C 1
ATOM 1951 O O . PHE B 1 48 ? 6.594 18.219 -0.042 1 97.94 48 PHE B O 1
ATOM 1958 N N . ALA B 1 49 ? 4.906 17.062 0.963 1 97.88 49 ALA B N 1
ATOM 1959 C CA . ALA B 1 49 ? 5.105 17.812 2.195 1 97.88 49 ALA B CA 1
ATOM 1960 C C . ALA B 1 49 ? 5.109 16.891 3.412 1 97.88 49 ALA B C 1
ATOM 1962 O O . ALA B 1 49 ? 4.445 15.852 3.412 1 97.88 49 ALA B O 1
ATOM 1963 N N . PHE B 1 50 ? 5.887 17.266 4.328 1 98.31 50 PHE B N 1
ATOM 1964 C CA . PHE B 1 50 ? 5.816 16.766 5.695 1 98.31 50 PHE B CA 1
ATOM 1965 C C . PHE B 1 50 ? 4.996 17.688 6.578 1 98.31 50 PHE B C 1
ATOM 1967 O O . PHE B 1 50 ? 5.238 18.906 6.605 1 98.31 50 PHE B O 1
ATOM 1974 N N . VAL B 1 51 ? 3.992 17.141 7.305 1 98.5 51 VAL B N 1
ATOM 1975 C CA . VAL B 1 51 ? 3.119 17.969 8.133 1 98.5 51 VAL B CA 1
ATOM 1976 C C . VAL B 1 51 ? 3.783 18.219 9.484 1 98.5 51 VAL B C 1
ATOM 1978 O O . VAL B 1 51 ? 3.773 17.344 10.367 1 98.5 51 VAL B O 1
ATOM 1981 N N . ALA B 1 52 ? 4.277 19.391 9.617 1 97.88 52 ALA B N 1
ATOM 1982 C CA . ALA B 1 52 ? 4.898 19.766 10.883 1 97.88 52 ALA B CA 1
ATOM 1983 C C . ALA B 1 52 ? 3.844 20.156 11.922 1 97.88 52 ALA B C 1
ATOM 1985 O O . ALA B 1 52 ? 3.957 19.797 13.094 1 97.88 52 ALA B O 1
ATOM 1986 N N . LYS B 1 53 ? 2.887 20.859 11.508 1 97.69 53 LYS B N 1
ATOM 1987 C CA . LYS B 1 53 ? 1.741 21.25 12.32 1 97.69 53 LYS B CA 1
ATOM 1988 C C . LYS B 1 53 ? 0.46 21.281 11.492 1 97.69 53 LYS B C 1
ATOM 1990 O O . LYS B 1 53 ? 0.468 21.719 10.344 1 97.69 53 LYS B O 1
ATOM 1995 N N . GLY B 1 54 ? -0.614 20.797 12.188 1 97.75 54 GLY B N 1
ATOM 1996 C CA . GLY B 1 54 ? -1.913 20.859 11.539 1 97.75 54 GLY B CA 1
ATOM 1997 C C . GLY B 1 54 ? -2.455 19.5 11.141 1 97.75 54 GLY B C 1
ATOM 1998 O O . GLY B 1 54 ? -2.141 18.484 11.781 1 97.75 54 GLY B O 1
ATOM 1999 N N . LEU B 1 55 ? -3.387 19.484 10.164 1 98.56 55 LEU B N 1
ATOM 2000 C CA . LEU B 1 55 ? -4.113 18.297 9.758 1 98.56 55 LEU B CA 1
ATOM 2001 C C . LEU B 1 55 ? -4.633 18.438 8.328 1 98.56 55 LEU B C 1
ATOM 2003 O O . LEU B 1 55 ? -5.195 19.469 7.969 1 98.56 55 LEU B O 1
ATOM 2007 N N . PHE B 1 56 ? -4.387 17.438 7.559 1 98.69 56 PHE B N 1
ATOM 2008 C CA . PHE B 1 56 ? -4.902 17.406 6.195 1 98.69 56 PHE B CA 1
ATOM 2009 C C . PHE B 1 56 ? -5.848 16.219 5.996 1 98.69 56 PHE B C 1
ATOM 2011 O O . PHE B 1 56 ? -5.891 15.312 6.824 1 98.69 56 PHE B O 1
ATOM 2018 N N . ARG B 1 57 ? -6.621 16.281 4.953 1 98.19 57 ARG B N 1
ATOM 2019 C CA . ARG B 1 57 ? -7.359 15.117 4.488 1 98.19 57 ARG B CA 1
ATOM 2020 C C . ARG B 1 57 ? -7.164 14.898 2.99 1 98.19 57 ARG B C 1
ATOM 2022 O O . ARG B 1 57 ? -6.949 15.859 2.244 1 98.19 57 ARG B O 1
ATOM 2029 N N . TYR B 1 58 ? -7.145 13.672 2.568 1 98.12 58 TYR B N 1
ATOM 2030 C CA . TYR B 1 58 ? -7.285 13.289 1.168 1 98.12 58 TYR B CA 1
ATOM 2031 C C . TYR B 1 58 ? -8.758 13.203 0.771 1 98.12 58 TYR B C 1
ATOM 2033 O O . TYR B 1 58 ? -9.555 12.578 1.469 1 98.12 58 TYR B O 1
ATOM 2041 N N . VAL B 1 59 ? -9.062 13.836 -0.38 1 96.62 59 VAL B N 1
ATOM 2042 C CA . VAL B 1 59 ? -10.469 13.875 -0.765 1 96.62 59 VAL B CA 1
ATOM 2043 C C . VAL B 1 59 ? -10.625 13.43 -2.217 1 96.62 59 VAL B C 1
ATOM 2045 O O . VAL B 1 59 ? -9.875 13.867 -3.09 1 96.62 59 VAL B O 1
ATOM 2048 N N . TYR B 1 60 ? -11.508 12.508 -2.402 1 96.06 60 TYR B N 1
ATOM 2049 C CA . TYR B 1 60 ? -11.984 12.18 -3.738 1 96.06 60 TYR B CA 1
ATOM 2050 C C . TYR B 1 60 ? -13.273 12.922 -4.062 1 96.06 60 TYR B C 1
ATOM 2052 O O . TYR B 1 60 ? -14.016 13.312 -3.156 1 96.06 60 TYR B O 1
ATOM 2060 N N . ILE B 1 61 ? -13.484 13.102 -5.316 1 92.75 61 ILE B N 1
ATOM 2061 C CA . ILE B 1 61 ? -14.75 13.648 -5.781 1 92.75 61 ILE B CA 1
ATOM 2062 C C . ILE B 1 61 ? -15.344 12.734 -6.852 1 92.75 61 ILE B C 1
ATOM 2064 O O . ILE B 1 61 ? -14.664 12.383 -7.82 1 92.75 61 ILE B O 1
ATOM 2068 N N . ASP B 1 62 ? -16.547 12.367 -6.641 1 85.25 62 ASP B N 1
ATOM 2069 C CA . ASP B 1 62 ? -17.172 11.492 -7.637 1 85.25 62 ASP B CA 1
ATOM 2070 C C . ASP B 1 62 ? -17.75 12.305 -8.789 1 85.25 62 ASP B C 1
ATOM 2072 O O . ASP B 1 62 ? -17.625 13.531 -8.82 1 85.25 62 ASP B O 1
ATOM 2076 N N . SER B 1 63 ? -18.297 11.594 -9.766 1 83.44 63 SER B N 1
ATOM 2077 C CA . SER B 1 63 ? -18.812 12.234 -10.977 1 83.44 63 SER B CA 1
ATOM 2078 C C . SER B 1 63 ? -19.984 13.164 -10.648 1 83.44 63 SER B C 1
ATOM 2080 O O . SER B 1 63 ? -20.297 14.07 -11.43 1 83.44 63 SER B O 1
ATOM 2082 N N . LYS B 1 64 ? -20.641 12.953 -9.508 1 87.25 64 LYS B N 1
ATOM 2083 C CA . LYS B 1 64 ? -21.766 13.781 -9.102 1 87.25 64 LYS B CA 1
ATOM 2084 C C . LYS B 1 64 ? -21.328 14.953 -8.234 1 87.25 64 LYS B C 1
ATOM 2086 O O . LYS B 1 64 ? -22.141 15.75 -7.789 1 87.25 64 LYS B O 1
ATOM 2091 N N . GLY B 1 65 ? -20.016 15 -7.957 1 87.62 65 GLY B N 1
ATOM 2092 C CA . GLY B 1 65 ? -19.469 16.094 -7.168 1 87.62 65 GLY B CA 1
ATOM 2093 C C . GLY B 1 65 ? -19.438 15.789 -5.684 1 87.62 65 GLY B C 1
ATOM 2094 O O . GLY B 1 65 ? -19.078 16.656 -4.879 1 87.62 65 GLY B O 1
ATOM 2095 N N . ASN B 1 66 ? -19.844 14.664 -5.297 1 90.69 66 ASN B N 1
ATOM 2096 C CA . ASN B 1 66 ? -19.781 14.281 -3.889 1 90.69 66 ASN B CA 1
ATOM 2097 C C . ASN B 1 66 ? -18.344 14.016 -3.449 1 90.69 66 ASN B C 1
ATOM 2099 O O . ASN B 1 66 ? -17.562 13.414 -4.188 1 90.69 66 ASN B O 1
ATOM 2103 N N . GLU B 1 67 ? -18.062 14.477 -2.266 1 93.75 67 GLU B N 1
ATOM 2104 C CA . GLU B 1 67 ? -16.734 14.297 -1.717 1 93.75 67 GLU B CA 1
ATOM 2105 C C . GLU B 1 67 ? -16.656 13.047 -0.846 1 93.75 67 GLU B C 1
ATOM 2107 O O . GLU B 1 67 ? -17.594 12.734 -0.113 1 93.75 67 GLU B O 1
ATOM 2112 N N . PHE B 1 68 ? -15.539 12.406 -0.928 1 94.62 68 PHE B N 1
ATOM 2113 C CA . PHE B 1 68 ? -15.227 11.273 -0.062 1 94.62 68 PHE B CA 1
ATOM 2114 C C . PHE B 1 68 ? -13.859 11.445 0.589 1 94.62 68 PHE B C 1
ATOM 2116 O O . PHE B 1 68 ? -12.875 11.711 -0.096 1 94.62 68 PHE B O 1
ATOM 2123 N N . THR B 1 69 ? -13.883 11.328 1.856 1 96.69 69 THR B N 1
ATOM 2124 C CA . THR B 1 69 ? -12.617 11.383 2.576 1 96.69 69 THR B CA 1
ATOM 2125 C C . THR B 1 69 ? -11.875 10.055 2.475 1 96.69 69 THR B C 1
ATOM 2127 O O . THR B 1 69 ? -12.352 9.031 2.971 1 96.69 69 THR B O 1
ATOM 2130 N N . LYS B 1 70 ? -10.742 10.07 1.88 1 95.56 70 LYS B N 1
ATOM 2131 C CA . LYS B 1 70 ? -9.906 8.891 1.732 1 95.56 70 LYS B CA 1
ATOM 2132 C C . LYS B 1 70 ? -9.078 8.641 2.99 1 95.56 70 LYS B C 1
ATOM 2134 O O . LYS B 1 70 ? -8.891 7.492 3.404 1 95.56 70 LYS B O 1
ATOM 2139 N N . ASN B 1 71 ? -8.555 9.688 3.52 1 96.25 71 ASN B N 1
ATOM 2140 C CA . ASN B 1 71 ? -7.637 9.578 4.645 1 96.25 71 ASN B CA 1
ATOM 2141 C C . ASN B 1 71 ? -7.445 10.922 5.348 1 96.25 71 ASN B C 1
ATOM 2143 O O . ASN B 1 71 ? -7.801 11.969 4.805 1 96.25 71 ASN B O 1
ATOM 2147 N N . PHE B 1 72 ? -6.953 10.781 6.574 1 97.56 72 PHE B N 1
ATOM 2148 C CA . PHE B 1 72 ? -6.48 11.945 7.312 1 97.56 72 PHE B CA 1
ATOM 2149 C C . PHE B 1 72 ? -4.965 11.914 7.473 1 97.56 72 PHE B C 1
ATOM 2151 O O . PHE B 1 72 ? -4.375 10.844 7.609 1 97.56 72 PHE B O 1
ATOM 2158 N N . VAL B 1 73 ? -4.375 13.062 7.434 1 97.62 73 VAL B N 1
ATOM 2159 C CA . VAL B 1 73 ? -2.926 13.188 7.535 1 97.62 73 VAL B CA 1
ATOM 2160 C C . VAL B 1 73 ? -2.568 14.172 8.641 1 97.62 73 VAL B C 1
ATOM 2162 O O . VAL B 1 73 ? -2.357 15.359 8.383 1 97.62 73 VAL B O 1
ATOM 2165 N N . PRO B 1 74 ? -2.488 13.656 9.859 1 97.5 74 PRO B N 1
ATOM 2166 C CA . PRO B 1 74 ? -2.07 14.523 10.969 1 97.5 74 PRO B CA 1
ATOM 2167 C C . PRO B 1 74 ? -0.567 14.789 10.969 1 97.5 74 PRO B C 1
ATOM 2169 O O . PRO B 1 74 ? 0.138 14.391 10.039 1 97.5 74 PRO B O 1
ATOM 2172 N N . GLU B 1 75 ? -0.087 15.492 11.961 1 96.69 75 GLU B N 1
ATOM 2173 C CA . GLU B 1 75 ? 1.325 15.812 12.141 1 96.69 75 GLU B CA 1
ATOM 2174 C C . GLU B 1 75 ? 2.191 14.555 12.094 1 96.69 75 GLU B C 1
ATOM 2176 O O . GLU B 1 75 ? 1.734 13.469 12.445 1 96.69 75 GLU B O 1
ATOM 2181 N N . ASN B 1 76 ? 3.449 14.773 11.492 1 95.25 76 ASN B N 1
ATOM 2182 C CA . ASN B 1 76 ? 4.445 13.703 11.422 1 95.25 76 ASN B CA 1
ATOM 2183 C C . ASN B 1 76 ? 4.074 12.664 10.375 1 95.25 76 ASN B C 1
ATOM 2185 O O . ASN B 1 76 ? 4.355 11.477 10.547 1 95.25 76 ASN B O 1
ATOM 2189 N N . ASN B 1 77 ? 3.332 13.039 9.477 1 95.88 77 ASN B N 1
ATOM 2190 C CA . ASN B 1 77 ? 3.053 12.273 8.273 1 95.88 77 ASN B CA 1
ATOM 2191 C C . ASN B 1 77 ? 3.336 13.078 7.012 1 95.88 77 ASN B C 1
ATOM 2193 O O . ASN B 1 77 ? 3.496 14.297 7.074 1 95.88 77 ASN B O 1
ATOM 2197 N N . PHE B 1 78 ? 3.463 12.375 5.973 1 97.12 78 PHE B N 1
ATOM 2198 C CA . PHE B 1 78 ? 3.676 13.031 4.688 1 97.12 78 PHE B CA 1
ATOM 2199 C C . PHE B 1 78 ? 2.355 13.219 3.951 1 97.12 78 PHE B C 1
ATOM 2201 O O . PHE B 1 78 ? 1.507 12.32 3.951 1 97.12 78 PHE B O 1
ATOM 2208 N N . ALA B 1 79 ? 2.121 14.352 3.451 1 97.5 79 ALA B N 1
ATOM 2209 C CA . ALA B 1 79 ? 1.022 14.664 2.539 1 97.5 79 ALA B CA 1
ATOM 2210 C C . ALA B 1 79 ? 1.503 14.688 1.091 1 97.5 79 ALA B C 1
ATOM 2212 O O . ALA B 1 79 ? 2.242 15.594 0.693 1 97.5 79 ALA B O 1
ATOM 2213 N N . LEU B 1 80 ? 1.146 13.781 0.332 1 96.5 80 LEU B N 1
ATOM 2214 C CA . LEU B 1 80 ? 1.595 13.703 -1.054 1 96.5 80 LEU B CA 1
ATOM 2215 C C . LEU B 1 80 ? 0.693 12.773 -1.865 1 96.5 80 LEU B C 1
ATOM 2217 O O . LEU B 1 80 ? 0.094 11.852 -1.317 1 96.5 80 LEU B O 1
ATOM 2221 N N . ALA B 1 81 ? 0.583 13.039 -3.113 1 96.25 81 ALA B N 1
ATOM 2222 C CA . ALA B 1 81 ? -0.055 12.156 -4.082 1 96.25 81 ALA B CA 1
ATOM 2223 C C . ALA B 1 81 ? 0.971 11.25 -4.754 1 96.25 81 ALA B C 1
ATOM 2225 O O . ALA B 1 81 ? 1.254 11.391 -5.945 1 96.25 81 ALA B O 1
ATOM 2226 N N . TYR B 1 82 ? 1.321 10.305 -4.059 1 96.25 82 TYR B N 1
ATOM 2227 C CA . TYR B 1 82 ? 2.543 9.57 -4.363 1 96.25 82 TYR B CA 1
ATOM 2228 C C . TYR B 1 82 ? 2.416 8.828 -5.691 1 96.25 82 TYR B C 1
ATOM 2230 O O . TYR B 1 82 ? 3.285 8.945 -6.559 1 96.25 82 TYR B O 1
ATOM 2238 N N . SER B 1 83 ? 1.289 8.062 -5.855 1 96.06 83 SER B N 1
ATOM 2239 C CA . SER B 1 83 ? 1.118 7.246 -7.051 1 96.06 83 SER B CA 1
ATOM 2240 C C . SER B 1 83 ? 1.132 8.102 -8.312 1 96.06 83 SER B C 1
ATOM 2242 O O . SER B 1 83 ? 1.736 7.73 -9.32 1 96.06 83 SER B O 1
ATOM 2244 N N . SER B 1 84 ? 0.507 9.227 -8.258 1 96.94 84 SER B N 1
ATOM 2245 C CA . SER B 1 84 ? 0.482 10.148 -9.391 1 96.94 84 SER B CA 1
ATOM 2246 C C . SER B 1 84 ? 1.839 10.812 -9.594 1 96.94 84 SER B C 1
ATOM 2248 O O . SER B 1 84 ? 2.258 11.047 -10.727 1 96.94 84 SER B O 1
ATOM 2250 N N . MET B 1 85 ? 2.531 11.117 -8.539 1 96.94 85 MET B N 1
ATOM 2251 C CA . MET B 1 85 ? 3.814 11.812 -8.602 1 96.94 85 MET B CA 1
ATOM 2252 C C . MET B 1 85 ? 4.867 10.953 -9.289 1 96.94 85 MET B C 1
ATOM 2254 O O . MET B 1 85 ? 5.539 11.406 -10.219 1 96.94 85 MET B O 1
ATOM 2258 N N . ILE B 1 86 ? 4.969 9.672 -8.898 1 95.69 86 ILE B N 1
ATOM 2259 C CA . ILE B 1 86 ? 6.031 8.812 -9.414 1 95.69 86 ILE B CA 1
ATOM 2260 C C . ILE B 1 86 ? 5.734 8.438 -10.867 1 95.69 86 ILE B C 1
ATOM 2262 O O . ILE B 1 86 ? 6.645 8.109 -11.625 1 95.69 86 ILE B O 1
ATOM 2266 N N . ARG B 1 87 ? 4.5 8.547 -11.266 1 94.75 87 ARG B N 1
ATOM 2267 C CA . ARG B 1 87 ? 4.102 8.188 -12.625 1 94.75 87 ARG B CA 1
ATOM 2268 C C . ARG B 1 87 ? 3.926 9.43 -13.492 1 94.75 87 ARG B C 1
ATOM 2270 O O . ARG B 1 87 ? 3.617 9.328 -14.68 1 94.75 87 ARG B O 1
ATOM 2277 N N . HIS B 1 88 ? 4.07 10.586 -12.93 1 96.06 88 HIS B N 1
ATOM 2278 C CA . HIS B 1 88 ? 3.893 11.859 -13.625 1 96.06 88 HIS B CA 1
ATOM 2279 C C . HIS B 1 88 ? 2.512 11.953 -14.266 1 96.06 88 HIS B C 1
ATOM 2281 O O . HIS B 1 88 ? 2.393 12.273 -15.445 1 96.06 88 HIS B O 1
ATOM 2287 N N . GLU B 1 89 ? 1.517 11.617 -13.523 1 97.19 89 GLU B N 1
ATOM 2288 C CA . GLU B 1 89 ? 0.115 11.688 -13.93 1 97.19 89 GLU B CA 1
ATOM 2289 C C . GLU B 1 89 ? -0.661 12.68 -13.062 1 97.19 89 GLU B C 1
ATOM 2291 O O . GLU B 1 89 ? -0.18 13.102 -12.008 1 97.19 89 GLU B O 1
ATOM 2296 N N . VAL B 1 90 ? -1.82 13.008 -13.531 1 97.38 90 VAL B N 1
ATOM 2297 C CA . VAL B 1 90 ? -2.66 13.922 -12.758 1 97.38 90 VAL B CA 1
ATOM 2298 C C . VAL B 1 90 ? -3.146 13.234 -11.484 1 97.38 90 VAL B C 1
ATOM 2300 O O . VAL B 1 90 ? -3.371 12.023 -11.477 1 97.38 90 VAL B O 1
ATOM 2303 N N . SER B 1 91 ? -3.307 13.992 -10.453 1 97.06 91 SER B N 1
ATOM 2304 C CA . SER B 1 91 ? -3.809 13.453 -9.188 1 97.06 91 SER B CA 1
ATOM 2305 C C . SER B 1 91 ? -5.301 13.156 -9.273 1 97.06 91 SER B C 1
ATOM 2307 O O . SER B 1 91 ? -6.074 13.977 -9.773 1 97.06 91 SER B O 1
ATOM 2309 N N . LYS B 1 92 ? -5.75 12.055 -8.75 1 93.44 92 LYS B N 1
ATOM 2310 C CA . LYS B 1 92 ? -7.156 11.664 -8.68 1 93.44 92 LYS B CA 1
ATOM 2311 C C . LYS B 1 92 ? -7.793 12.156 -7.387 1 93.44 92 LYS B C 1
ATOM 2313 O O . LYS B 1 92 ? -9.008 12.039 -7.203 1 93.44 92 LYS B O 1
ATOM 2318 N N . MET B 1 93 ? -6.977 12.695 -6.512 1 96.5 93 MET B N 1
ATOM 2319 C CA . MET B 1 93 ? -7.457 13.172 -5.219 1 96.5 93 MET B CA 1
ATOM 2320 C C . MET B 1 93 ? -6.906 14.562 -4.914 1 96.5 93 MET B C 1
ATOM 2322 O O . MET B 1 93 ? -5.926 14.992 -5.52 1 96.5 93 MET B O 1
ATOM 2326 N N . ALA B 1 94 ? -7.594 15.234 -4.059 1 97.69 94 ALA B N 1
ATOM 2327 C CA . ALA B 1 94 ? -7.102 16.5 -3.533 1 97.69 94 ALA B CA 1
ATOM 2328 C C . ALA B 1 94 ? -6.609 16.359 -2.098 1 97.69 94 ALA B C 1
ATOM 2330 O O . ALA B 1 94 ? -6.922 15.359 -1.432 1 97.69 94 ALA B O 1
ATOM 2331 N N . ILE B 1 95 ? -5.789 17.219 -1.712 1 98.5 95 ILE B N 1
ATOM 2332 C CA . ILE B 1 95 ? -5.32 17.297 -0.332 1 98.5 95 ILE B CA 1
ATOM 2333 C C . ILE B 1 95 ? -5.719 18.656 0.269 1 98.5 95 ILE B C 1
ATOM 2335 O O . ILE B 1 95 ? -5.246 19.703 -0.173 1 98.5 95 ILE B O 1
ATOM 2339 N N . GLU B 1 96 ? -6.535 18.609 1.258 1 98.56 96 GLU B N 1
ATOM 2340 C CA . GLU B 1 96 ? -7.109 19.812 1.861 1 98.56 96 GLU B CA 1
ATOM 2341 C C . GLU B 1 96 ? -6.617 20 3.293 1 98.56 96 GLU B C 1
ATOM 2343 O O . GLU B 1 96 ? -6.582 19.047 4.074 1 98.56 96 GLU B O 1
ATOM 2348 N N . ALA B 1 97 ? -6.266 21.25 3.609 1 98.75 97 ALA B N 1
ATOM 2349 C CA . ALA B 1 97 ? -5.949 21.547 5.004 1 98.75 97 ALA B CA 1
ATOM 2350 C C . ALA B 1 97 ? -7.223 21.703 5.832 1 98.75 97 ALA B C 1
ATOM 2352 O O . ALA B 1 97 ? -8.047 22.578 5.562 1 98.75 97 ALA B O 1
ATOM 2353 N N . LEU B 1 98 ? -7.359 20.875 6.879 1 98.38 98 LEU B N 1
ATOM 2354 C CA . LEU B 1 98 ? -8.516 20.938 7.762 1 98.38 98 LEU B CA 1
ATOM 2355 C C . LEU B 1 98 ? -8.273 21.906 8.914 1 98.38 98 LEU B C 1
ATOM 2357 O O . LEU B 1 98 ? -9.203 22.297 9.617 1 98.38 98 LEU B O 1
ATOM 2361 N N . GLU B 1 99 ? -7.055 22.234 9.156 1 98.44 99 GLU B N 1
ATOM 2362 C CA . GLU B 1 99 ? -6.57 23.219 10.125 1 98.44 99 GLU B CA 1
ATOM 2363 C C . GLU B 1 99 ? -5.5 24.109 9.516 1 98.44 99 GLU B C 1
ATOM 2365 O O . GLU B 1 99 ? -4.922 23.781 8.477 1 98.44 99 GLU B O 1
ATOM 2370 N N . ASP B 1 100 ? -5.328 25.297 10.195 1 98.69 100 ASP B N 1
ATOM 2371 C CA . ASP B 1 100 ? -4.102 26.016 9.867 1 98.69 100 ASP B CA 1
ATOM 2372 C C . ASP B 1 100 ? -2.875 25.125 10.062 1 98.69 100 ASP B C 1
ATOM 2374 O O . ASP B 1 100 ? -2.641 24.625 11.164 1 98.69 100 ASP B O 1
ATOM 2378 N N . SER B 1 101 ? -2.139 24.953 8.93 1 98.5 101 SER B N 1
ATOM 2379 C CA . SER B 1 101 ? -1.089 23.938 8.969 1 98.5 101 SER B CA 1
ATOM 2380 C C . SER B 1 101 ? 0.259 24.531 8.555 1 98.5 101 SER B C 1
ATOM 2382 O O . SER B 1 101 ? 0.314 25.531 7.848 1 98.5 101 SER B O 1
ATOM 2384 N N . ILE B 1 102 ? 1.288 24.016 9.086 1 98.5 102 ILE B N 1
ATOM 2385 C CA . ILE B 1 102 ? 2.666 24.297 8.688 1 98.5 102 ILE B CA 1
ATOM 2386 C C . ILE B 1 102 ? 3.297 23.031 8.109 1 98.5 102 ILE B C 1
ATOM 2388 O O . ILE B 1 102 ? 3.26 21.969 8.734 1 98.5 102 ILE B O 1
ATOM 2392 N N . ILE B 1 103 ? 3.857 23.188 6.906 1 98.5 103 ILE B N 1
ATOM 2393 C CA . ILE B 1 103 ? 4.395 22 6.242 1 98.5 103 ILE B CA 1
ATOM 2394 C C . ILE B 1 103 ? 5.844 22.25 5.836 1 98.5 103 ILE B C 1
ATOM 2396 O O . ILE B 1 103 ? 6.258 23.406 5.664 1 98.5 103 ILE B O 1
ATOM 2400 N N . CYS B 1 104 ? 6.629 21.219 5.801 1 98.56 104 CYS B N 1
ATOM 2401 C CA . CYS B 1 104 ? 7.938 21.172 5.156 1 98.56 104 CYS B CA 1
ATOM 2402 C C . CYS B 1 104 ? 7.832 20.562 3.76 1 98.56 104 CYS B C 1
ATOM 2404 O O . CYS B 1 104 ? 7.629 19.359 3.611 1 98.56 104 CYS B O 1
ATOM 2406 N N . GLU B 1 105 ? 8.031 21.375 2.799 1 98.38 105 GLU B N 1
ATOM 2407 C CA . GLU B 1 105 ? 7.785 20.969 1.415 1 98.38 105 GLU B CA 1
ATOM 2408 C C . GLU B 1 105 ? 9.094 20.688 0.685 1 98.38 105 GLU B C 1
ATOM 2410 O O . GLU B 1 105 ? 10.078 21.406 0.866 1 98.38 105 GLU B O 1
ATOM 2415 N N . ILE B 1 106 ? 9.094 19.688 -0.138 1 98.19 106 ILE B N 1
ATOM 2416 C CA . ILE B 1 106 ? 10.258 19.297 -0.919 1 98.19 106 ILE B CA 1
ATOM 2417 C C . ILE B 1 106 ? 9.852 19.047 -2.369 1 98.19 106 ILE B C 1
ATOM 2419 O O . ILE B 1 106 ? 8.82 18.406 -2.631 1 98.19 106 ILE B O 1
ATOM 2423 N N . ASP B 1 107 ? 10.602 19.625 -3.25 1 98.19 107 ASP B N 1
ATOM 2424 C CA . ASP B 1 107 ? 10.406 19.328 -4.664 1 98.19 107 ASP B CA 1
ATOM 2425 C C . ASP B 1 107 ? 10.797 17.891 -4.984 1 98.19 107 ASP B C 1
ATOM 2427 O O . ASP B 1 107 ? 11.82 17.391 -4.504 1 98.19 107 ASP B O 1
ATOM 2431 N N . TYR B 1 108 ? 9.992 17.219 -5.789 1 97.62 108 TYR B N 1
ATOM 2432 C CA . TYR B 1 108 ? 10.203 15.805 -6.059 1 97.62 108 TYR B CA 1
ATOM 2433 C C . TYR B 1 108 ? 11.516 15.578 -6.797 1 97.62 108 TYR B C 1
ATOM 2435 O O . TYR B 1 108 ? 12.242 14.633 -6.5 1 97.62 108 TYR B O 1
ATOM 2443 N N . THR B 1 109 ? 11.844 16.422 -7.75 1 97.5 109 THR B N 1
ATOM 2444 C CA . THR B 1 109 ? 13.078 16.281 -8.508 1 97.5 109 THR B CA 1
ATOM 2445 C C . THR B 1 109 ? 14.297 16.453 -7.598 1 97.5 109 THR B C 1
ATOM 2447 O O . THR B 1 109 ? 15.289 15.734 -7.738 1 97.5 109 THR B O 1
ATOM 2450 N N . ASP B 1 110 ? 14.203 17.438 -6.688 1 98.31 110 ASP B N 1
ATOM 2451 C CA . ASP B 1 110 ? 15.273 17.609 -5.715 1 98.31 110 ASP B CA 1
ATOM 2452 C C . ASP B 1 110 ? 15.422 16.391 -4.82 1 98.31 110 ASP B C 1
ATOM 2454 O O . ASP B 1 110 ? 16.547 15.969 -4.508 1 98.31 110 ASP B O 1
ATOM 2458 N N . TRP B 1 111 ? 14.289 15.859 -4.438 1 97.81 111 TRP B N 1
ATOM 2459 C CA . TRP B 1 111 ? 14.289 14.641 -3.633 1 97.81 111 TRP B CA 1
ATOM 2460 C C . TRP B 1 111 ? 14.969 13.5 -4.375 1 97.81 111 TRP B C 1
ATOM 2462 O O . TRP B 1 111 ? 15.797 12.781 -3.805 1 97.81 111 TRP B O 1
ATOM 2472 N N . LEU B 1 112 ? 14.68 13.352 -5.633 1 96.75 112 LEU B N 1
ATOM 2473 C CA . LEU B 1 112 ? 15.273 12.289 -6.434 1 96.75 112 LEU B CA 1
ATOM 2474 C C . LEU B 1 112 ? 16.797 12.445 -6.5 1 96.75 112 LEU B C 1
ATOM 2476 O O . LEU B 1 112 ? 17.531 11.461 -6.441 1 96.75 112 LEU B O 1
ATOM 2480 N N . THR B 1 113 ? 17.219 13.656 -6.648 1 97.44 113 THR B N 1
ATOM 2481 C CA . THR B 1 113 ? 18.656 13.938 -6.676 1 97.44 113 THR B CA 1
ATOM 2482 C C . THR B 1 113 ? 19.297 13.57 -5.34 1 97.44 113 THR B C 1
ATOM 2484 O O . THR B 1 113 ? 20.344 12.93 -5.305 1 97.44 113 THR B O 1
ATOM 2487 N N . LEU B 1 114 ? 18.656 13.977 -4.293 1 97.75 114 LEU B N 1
ATOM 2488 C CA . LEU B 1 114 ? 19.156 13.664 -2.953 1 97.75 114 LEU B CA 1
ATOM 2489 C C . LEU B 1 114 ? 19.234 12.156 -2.734 1 97.75 114 LEU B C 1
ATOM 2491 O O . LEU B 1 114 ? 20.25 11.648 -2.25 1 97.75 114 LEU B O 1
ATOM 2495 N N . LYS B 1 115 ? 18.234 11.453 -3.059 1 95.94 115 LYS B N 1
ATOM 2496 C CA . LYS B 1 115 ? 18.094 10.016 -2.873 1 95.94 115 LYS B CA 1
ATOM 2497 C C . LYS B 1 115 ? 19.219 9.266 -3.58 1 95.94 115 LYS B C 1
ATOM 2499 O O . LYS B 1 115 ? 19.719 8.258 -3.074 1 95.94 115 LYS B O 1
ATOM 2504 N N . LYS B 1 116 ? 19.625 9.734 -4.711 1 94 116 LYS B N 1
ATOM 2505 C CA . LYS B 1 116 ? 20.672 9.094 -5.508 1 94 116 LYS B CA 1
ATOM 2506 C C . LYS B 1 116 ? 22.031 9.203 -4.828 1 94 116 LYS B C 1
ATOM 2508 O O . LYS B 1 116 ? 22.922 8.398 -5.078 1 94 116 LYS B O 1
ATOM 2513 N N . GLY B 1 117 ? 22.172 10.133 -3.986 1 92.06 117 GLY B N 1
ATOM 2514 C CA . GLY B 1 117 ? 23.484 10.492 -3.475 1 92.06 117 GLY B CA 1
ATOM 2515 C C . GLY B 1 117 ? 23.938 9.625 -2.314 1 92.06 117 GLY B C 1
ATOM 2516 O O . GLY B 1 117 ? 25.125 9.578 -1.997 1 92.06 117 GLY B O 1
ATOM 2517 N N . ASN B 1 118 ? 23 9.078 -1.646 1 94.5 118 ASN B N 1
ATOM 2518 C CA . ASN B 1 118 ? 23.344 8.297 -0.462 1 94.5 118 ASN B CA 1
ATOM 2519 C C . ASN B 1 118 ? 22.328 7.18 -0.22 1 94.5 118 ASN B C 1
ATOM 2521 O O . ASN B 1 118 ? 21.125 7.41 -0.275 1 94.5 118 ASN B O 1
ATOM 2525 N N . ALA B 1 119 ? 22.75 6.02 0.176 1 93.38 119 ALA B N 1
ATOM 2526 C CA . ALA B 1 119 ? 21.938 4.82 0.312 1 93.38 119 ALA B CA 1
ATOM 2527 C C . ALA B 1 119 ? 20.953 4.961 1.471 1 93.38 119 ALA B C 1
ATOM 2529 O O . ALA B 1 119 ? 19.938 4.25 1.528 1 93.38 119 ALA B O 1
ATOM 2530 N N . CYS B 1 120 ? 21.219 5.848 2.41 1 95.75 120 CYS B N 1
ATOM 2531 C CA . CYS B 1 120 ? 20.344 6.02 3.561 1 95.75 120 CYS B CA 1
ATOM 2532 C C . CYS B 1 120 ? 18.938 6.418 3.121 1 95.75 120 CYS B C 1
ATOM 2534 O O . CYS B 1 120 ? 17.953 6.043 3.762 1 95.75 120 CYS B O 1
ATOM 2536 N N . TRP B 1 121 ? 18.828 7.082 1.992 1 97.31 121 TRP B N 1
ATOM 2537 C CA . TRP B 1 121 ? 17.531 7.578 1.533 1 97.31 121 TRP B CA 1
ATOM 2538 C C . TRP B 1 121 ? 16.688 6.453 0.945 1 97.31 121 TRP B C 1
ATOM 2540 O O . TRP B 1 121 ? 15.461 6.484 1.015 1 97.31 121 TRP B O 1
ATOM 2550 N N . ASN B 1 122 ? 17.375 5.453 0.335 1 96.19 122 ASN B N 1
ATOM 2551 C CA . ASN B 1 122 ? 16.641 4.27 -0.099 1 96.19 122 ASN B CA 1
ATOM 2552 C C . ASN B 1 122 ? 16.062 3.508 1.086 1 96.19 122 ASN B C 1
ATOM 2554 O O . ASN B 1 122 ? 14.93 3.016 1.019 1 96.19 122 ASN B O 1
ATOM 2558 N N . ILE B 1 123 ? 16.812 3.42 2.09 1 95.88 123 ILE B N 1
ATOM 2559 C CA . ILE B 1 123 ? 16.344 2.75 3.297 1 95.88 123 ILE B CA 1
ATOM 2560 C C . ILE B 1 123 ? 15.164 3.514 3.885 1 95.88 123 ILE B C 1
ATOM 2562 O O . ILE B 1 123 ? 14.164 2.912 4.281 1 95.88 123 ILE B O 1
ATOM 2566 N N . PHE B 1 124 ? 15.328 4.789 3.893 1 97.56 124 PHE B N 1
ATOM 2567 C CA . PHE B 1 124 ? 14.242 5.641 4.375 1 97.56 124 PHE B CA 1
ATOM 2568 C C . PHE B 1 124 ? 12.969 5.41 3.568 1 97.56 124 PHE B C 1
ATOM 2570 O O . PHE B 1 124 ? 11.906 5.16 4.137 1 97.56 124 PHE B O 1
ATOM 2577 N N . LEU B 1 125 ? 13.055 5.484 2.266 1 97.5 125 LEU B N 1
ATOM 2578 C CA . LEU B 1 125 ? 11.898 5.348 1.387 1 97.5 125 LEU B CA 1
ATOM 2579 C C . LEU B 1 125 ? 11.266 3.967 1.529 1 97.5 125 LEU B C 1
ATOM 2581 O O . LEU B 1 125 ? 10.039 3.844 1.581 1 97.5 125 LEU B O 1
ATOM 2585 N N . ILE B 1 126 ? 12.078 2.953 1.6 1 97.31 126 ILE B N 1
ATOM 2586 C CA . ILE B 1 126 ? 11.578 1.594 1.785 1 97.31 126 ILE B CA 1
ATOM 2587 C C . ILE B 1 126 ? 10.75 1.517 3.068 1 97.31 126 ILE B C 1
ATOM 2589 O O . ILE B 1 126 ? 9.641 0.991 3.066 1 97.31 126 ILE B O 1
ATOM 2593 N N . THR B 1 127 ? 11.289 2.086 4.113 1 97.06 127 THR B N 1
ATOM 2594 C CA . THR B 1 127 ? 10.609 2.043 5.402 1 97.06 127 THR B CA 1
ATOM 2595 C C . THR B 1 127 ? 9.266 2.756 5.328 1 97.06 127 THR B C 1
ATOM 2597 O O . THR B 1 127 ? 8.258 2.244 5.82 1 97.06 127 THR B O 1
ATOM 2600 N N . ILE B 1 128 ? 9.219 3.855 4.719 1 96.81 128 ILE B N 1
ATOM 2601 C CA . ILE B 1 128 ? 7.988 4.633 4.59 1 96.81 128 ILE B CA 1
ATOM 2602 C C . ILE B 1 128 ? 6.98 3.863 3.738 1 96.81 128 ILE B C 1
ATOM 2604 O O . ILE B 1 128 ? 5.801 3.777 4.09 1 96.81 128 ILE B O 1
ATOM 2608 N N . LEU B 1 129 ? 7.449 3.301 2.646 1 97.12 129 LEU B N 1
ATOM 2609 C CA . LEU B 1 129 ? 6.59 2.549 1.741 1 97.12 129 LEU B CA 1
ATOM 2610 C C . LEU B 1 129 ? 6.031 1.306 2.428 1 97.12 129 LEU B C 1
ATOM 2612 O O . LEU B 1 129 ? 4.863 0.961 2.246 1 97.12 129 LEU B O 1
ATOM 2616 N N . GLU B 1 130 ? 6.859 0.619 3.168 1 96.31 130 GLU B N 1
ATOM 2617 C CA . GLU B 1 130 ? 6.414 -0.557 3.912 1 96.31 130 GLU B CA 1
ATOM 2618 C C . GLU B 1 130 ? 5.301 -0.203 4.891 1 96.31 130 GLU B C 1
ATOM 2620 O O . GLU B 1 130 ? 4.301 -0.919 4.988 1 96.31 130 GLU B O 1
ATOM 2625 N N . ASN B 1 131 ? 5.504 0.872 5.562 1 94.69 131 ASN B N 1
ATOM 2626 C CA . ASN B 1 131 ? 4.477 1.332 6.492 1 94.69 131 ASN B CA 1
ATOM 2627 C C . ASN B 1 131 ? 3.193 1.721 5.766 1 94.69 131 ASN B C 1
ATOM 2629 O O . ASN B 1 131 ? 2.1 1.331 6.18 1 94.69 131 ASN B O 1
ATOM 2633 N N . ALA B 1 132 ? 3.35 2.471 4.723 1 94.62 132 ALA B N 1
ATOM 2634 C CA . ALA B 1 132 ? 2.195 2.895 3.936 1 94.62 132 ALA B CA 1
ATOM 2635 C C . ALA B 1 132 ? 1.438 1.69 3.381 1 94.62 132 ALA B C 1
ATOM 2637 O O . ALA B 1 132 ? 0.205 1.668 3.387 1 94.62 132 ALA B O 1
ATOM 2638 N N . PHE B 1 133 ? 2.154 0.746 2.893 1 95.12 133 PHE B N 1
ATOM 2639 C CA . PHE B 1 133 ? 1.565 -0.484 2.375 1 95.12 133 PHE B CA 1
ATOM 2640 C C . PHE B 1 133 ? 0.754 -1.191 3.455 1 95.12 133 PHE B C 1
ATOM 2642 O O . PHE B 1 133 ? -0.376 -1.617 3.209 1 95.12 133 PHE B O 1
ATOM 2649 N N . THR B 1 134 ? 1.327 -1.308 4.602 1 94.38 134 THR B N 1
ATOM 2650 C CA . THR B 1 134 ? 0.67 -1.986 5.715 1 94.38 134 THR B CA 1
ATOM 2651 C C . THR B 1 134 ? -0.625 -1.274 6.094 1 94.38 134 THR B C 1
ATOM 2653 O O . THR B 1 134 ? -1.652 -1.918 6.312 1 94.38 134 THR B O 1
ATOM 2656 N N . ILE B 1 135 ? -0.557 -0.02 6.137 1 92.62 135 ILE B N 1
ATOM 2657 C CA . ILE B 1 135 ? -1.736 0.777 6.457 1 92.62 135 ILE B CA 1
ATOM 2658 C C . ILE B 1 135 ? -2.828 0.522 5.422 1 92.62 135 ILE B C 1
ATOM 2660 O O . ILE B 1 135 ? -3.984 0.279 5.773 1 92.62 135 ILE B O 1
ATOM 2664 N N . LYS B 1 136 ? -2.434 0.541 4.164 1 94.62 136 LYS B N 1
ATOM 2665 C CA . LYS B 1 136 ? -3.395 0.323 3.086 1 94.62 136 LYS B CA 1
ATOM 2666 C C . LYS B 1 136 ? -3.949 -1.099 3.121 1 94.62 136 LYS B C 1
ATOM 2668 O O . LYS B 1 136 ? -5.121 -1.321 2.816 1 94.62 136 LYS B O 1
ATOM 2673 N N . GLU B 1 137 ? -3.084 -2.043 3.383 1 94 137 GLU B N 1
ATOM 2674 C CA . GLU B 1 137 ? -3.525 -3.43 3.506 1 94 137 GLU B CA 1
ATOM 2675 C C . GLU B 1 137 ? -4.559 -3.584 4.617 1 94 137 GLU B C 1
ATOM 2677 O O . GLU B 1 137 ? -5.59 -4.23 4.426 1 94 137 GLU B O 1
ATOM 2682 N N . ASN B 1 138 ? -4.324 -3.014 5.738 1 92.44 138 ASN B N 1
ATOM 2683 C CA . ASN B 1 138 ? -5.27 -3.059 6.852 1 92.44 138 ASN B CA 1
ATOM 2684 C C . ASN B 1 138 ? -6.586 -2.373 6.496 1 92.44 138 ASN B C 1
ATOM 2686 O O . ASN B 1 138 ? -7.66 -2.875 6.828 1 92.44 138 ASN B O 1
ATOM 2690 N N . ARG B 1 139 ? -6.445 -1.269 5.867 1 92.31 139 ARG B N 1
ATOM 2691 C CA . ARG B 1 139 ? -7.629 -0.53 5.438 1 92.31 139 ARG B CA 1
ATOM 2692 C C . ARG B 1 139 ? -8.477 -1.362 4.484 1 92.31 139 ARG B C 1
ATOM 2694 O O . ARG B 1 139 ? -9.703 -1.411 4.617 1 92.31 139 ARG B O 1
ATOM 2701 N N . GLU B 1 140 ? -7.84 -1.943 3.533 1 92.44 140 GLU B N 1
ATOM 2702 C CA . GLU B 1 140 ? -8.531 -2.82 2.592 1 92.44 140 GLU B CA 1
ATOM 2703 C C . GLU B 1 140 ? -9.258 -3.947 3.32 1 92.44 140 GLU B C 1
ATOM 2705 O O . GLU B 1 140 ? -10.422 -4.227 3.037 1 92.44 140 GLU B O 1
ATOM 2710 N N . ARG B 1 141 ? -8.562 -4.543 4.207 1 90.69 141 ARG B N 1
ATOM 2711 C CA . ARG B 1 141 ? -9.148 -5.621 5 1 90.69 141 ARG B CA 1
ATOM 2712 C C . ARG B 1 141 ? -10.375 -5.133 5.758 1 90.69 141 ARG B C 1
ATOM 2714 O O . ARG B 1 141 ? -11.414 -5.793 5.746 1 90.69 141 ARG B O 1
ATOM 2721 N N . ASP B 1 142 ? -10.273 -4.02 6.414 1 91.31 142 ASP B N 1
ATOM 2722 C CA . ASP B 1 142 ? -11.367 -3.457 7.199 1 91.31 142 ASP B CA 1
ATOM 2723 C C . ASP B 1 142 ? -12.594 -3.203 6.332 1 91.31 142 ASP B C 1
ATOM 2725 O O . ASP B 1 142 ? -13.719 -3.535 6.719 1 91.31 142 ASP B O 1
ATOM 2729 N N . LEU B 1 143 ? -12.367 -2.646 5.199 1 89 143 LEU B N 1
ATOM 2730 C CA . LEU B 1 143 ? -13.461 -2.305 4.297 1 89 143 LEU B CA 1
ATOM 2731 C C . LEU B 1 143 ? -14.148 -3.562 3.781 1 89 143 LEU B C 1
ATOM 2733 O O . LEU B 1 143 ? -15.352 -3.547 3.508 1 89 143 LEU B O 1
ATOM 2737 N N . LEU B 1 144 ? -13.406 -4.641 3.717 1 86.31 144 LEU B N 1
ATOM 2738 C CA . LEU B 1 144 ? -13.938 -5.895 3.193 1 86.31 144 LEU B CA 1
ATOM 2739 C C . LEU B 1 144 ? -14.656 -6.68 4.285 1 86.31 144 LEU B C 1
ATOM 2741 O O . LEU B 1 144 ? -15.688 -7.309 4.031 1 86.31 144 LEU B O 1
ATOM 2745 N N . LEU B 1 145 ? -14.234 -6.609 5.543 1 87.75 145 LEU B N 1
ATOM 2746 C CA . LEU B 1 145 ? -14.617 -7.621 6.523 1 87.75 145 LEU B CA 1
ATOM 2747 C C . LEU B 1 145 ? -15.43 -7 7.656 1 87.75 145 LEU B C 1
ATOM 2749 O O . LEU B 1 145 ? -16.25 -7.68 8.281 1 87.75 145 LEU B O 1
ATOM 2753 N N . LEU B 1 146 ? -15.109 -5.797 7.945 1 89.81 146 LEU B N 1
ATOM 2754 C CA . LEU B 1 146 ? -15.664 -5.223 9.172 1 89.81 146 LEU B CA 1
ATOM 2755 C C . LEU B 1 146 ? -16.938 -4.434 8.875 1 89.81 146 LEU B C 1
ATOM 2757 O O . LEU B 1 146 ? -17.094 -3.881 7.781 1 89.81 146 LEU B O 1
ATOM 2761 N N . ASP B 1 147 ? -17.766 -4.434 9.867 1 90.69 147 ASP B N 1
ATOM 2762 C CA . ASP B 1 147 ? -18.938 -3.564 9.766 1 90.69 147 ASP B CA 1
ATOM 2763 C C . ASP B 1 147 ? -18.609 -2.15 10.234 1 90.69 147 ASP B C 1
ATOM 2765 O O . ASP B 1 147 ? -17.484 -1.872 10.648 1 90.69 147 ASP B O 1
ATOM 2769 N N . ALA B 1 148 ? -19.609 -1.312 10.141 1 92.12 148 ALA B N 1
ATOM 2770 C CA . ALA B 1 148 ? -19.406 0.11 10.406 1 92.12 148 ALA B CA 1
ATOM 2771 C C . ALA B 1 148 ? -18.922 0.338 11.836 1 92.12 148 ALA B C 1
ATOM 2773 O O . ALA B 1 148 ? -18.031 1.163 12.062 1 92.12 148 ALA B O 1
ATOM 2774 N N . GLU B 1 149 ? -19.469 -0.341 12.742 1 94.81 149 GLU B N 1
ATOM 2775 C CA . GLU B 1 149 ? -19.078 -0.181 14.141 1 94.81 149 GLU B CA 1
ATOM 2776 C C . GLU B 1 149 ? -17.641 -0.62 14.375 1 94.81 149 GLU B C 1
ATOM 2778 O O . GLU B 1 149 ? -16.875 0.066 15.055 1 94.81 149 GLU B O 1
ATOM 2783 N N . GLN B 1 150 ? -17.297 -1.693 13.828 1 94.44 150 GLN B N 1
ATOM 2784 C CA . GLN B 1 150 ? -15.945 -2.211 13.945 1 94.44 150 GLN B CA 1
ATOM 2785 C C . GLN B 1 150 ? -14.938 -1.273 13.273 1 94.44 150 GLN B C 1
ATOM 2787 O O . GLN B 1 150 ? -13.859 -1.029 13.812 1 94.44 150 GLN B O 1
ATOM 2792 N N . ARG B 1 151 ? -15.312 -0.78 12.133 1 94.69 151 ARG B N 1
ATOM 2793 C CA . ARG B 1 151 ? -14.445 0.158 11.422 1 94.69 151 ARG B CA 1
ATOM 2794 C C . ARG B 1 151 ? -14.242 1.431 12.242 1 94.69 151 ARG B C 1
ATOM 2796 O O . ARG B 1 151 ? -13.148 2.004 12.242 1 94.69 151 ARG B O 1
ATOM 2803 N N . TYR B 1 152 ? -15.266 1.864 12.898 1 95.75 152 TYR B N 1
ATOM 2804 C CA . TYR B 1 152 ? -15.164 3.047 13.75 1 95.75 152 TYR B CA 1
ATOM 2805 C C . TYR B 1 152 ? -14.195 2.811 14.898 1 95.75 152 TYR B C 1
ATOM 2807 O O . TYR B 1 152 ? -13.398 3.689 15.234 1 95.75 152 TYR B O 1
ATOM 2815 N N . GLU B 1 153 ? -14.219 1.67 15.422 1 95.12 153 GLU B N 1
ATOM 2816 C CA . GLU B 1 153 ? -13.297 1.333 16.5 1 95.12 153 GLU B CA 1
ATOM 2817 C C . GLU B 1 153 ? -11.852 1.33 16 1 95.12 153 GLU B C 1
ATOM 2819 O O . GLU B 1 153 ? -10.953 1.819 16.688 1 95.12 153 GLU B O 1
ATOM 2824 N N . THR B 1 154 ? -11.656 0.748 14.867 1 94.5 154 THR B N 1
ATOM 2825 C CA . THR B 1 154 ? -10.328 0.752 14.273 1 94.5 154 THR B CA 1
ATOM 2826 C C . THR B 1 154 ? -9.852 2.182 14.023 1 94.5 154 THR B C 1
ATOM 2828 O O . THR B 1 154 ? -8.688 2.504 14.273 1 94.5 154 THR B O 1
ATOM 2831 N N . PHE B 1 155 ? -10.734 3.02 13.57 1 95.06 155 PHE B N 1
ATOM 2832 C CA . PHE B 1 155 ? -10.438 4.426 13.336 1 95.06 155 PHE B CA 1
ATOM 2833 C C . PHE B 1 155 ? -9.945 5.098 14.609 1 95.06 155 PHE B C 1
ATOM 2835 O O . PHE B 1 155 ? -8.938 5.809 14.602 1 95.06 155 PHE B O 1
ATOM 2842 N N . ARG B 1 156 ? -10.617 4.852 15.625 1 94.56 156 ARG B N 1
ATOM 2843 C CA . ARG B 1 156 ? -10.281 5.473 16.906 1 94.56 156 ARG B CA 1
ATOM 2844 C C . ARG B 1 156 ? -8.898 5.039 17.375 1 94.56 156 ARG B C 1
ATOM 2846 O O . ARG B 1 156 ? -8.188 5.812 18.031 1 94.56 156 ARG B O 1
ATOM 2853 N N . GLN B 1 157 ? -8.555 3.836 17.078 1 92.69 157 GLN B N 1
ATOM 2854 C CA . GLN B 1 157 ? -7.246 3.32 17.453 1 92.69 157 GLN B CA 1
ATOM 2855 C C . GLN B 1 157 ? -6.145 3.904 16.578 1 92.69 157 GLN B C 1
ATOM 2857 O O . GLN B 1 157 ? -5.062 4.238 17.062 1 92.69 157 GLN B O 1
ATOM 2862 N N . GLU B 1 158 ? -6.43 4.027 15.352 1 91.81 158 GLU B N 1
ATOM 2863 C CA . GLU B 1 158 ? -5.461 4.52 14.383 1 91.81 158 GLU B CA 1
ATOM 2864 C C . GLU B 1 158 ? -5.223 6.016 14.539 1 91.81 158 GLU B C 1
ATOM 2866 O O . GLU B 1 158 ? -4.102 6.496 14.367 1 91.81 158 GLU B O 1
ATOM 2871 N N . PHE B 1 159 ? -6.336 6.641 14.828 1 94.06 159 PHE B N 1
ATOM 2872 C CA . PHE B 1 159 ? -6.285 8.086 14.977 1 94.06 159 PHE B CA 1
ATOM 2873 C C . PHE B 1 159 ? -6.836 8.516 16.328 1 94.06 159 PHE B C 1
ATOM 2875 O O . PHE B 1 159 ? -7.863 9.188 16.406 1 94.06 159 PHE B O 1
ATOM 2882 N N . PRO B 1 160 ? -6.164 8.266 17.359 1 91.31 160 PRO B N 1
ATOM 2883 C CA . PRO B 1 160 ? -6.703 8.484 18.703 1 91.31 160 PRO B CA 1
ATOM 2884 C C . PRO B 1 160 ? -7.09 9.938 18.953 1 91.31 160 PRO B C 1
ATOM 2886 O O . PRO B 1 160 ? -8.008 10.211 19.734 1 91.31 160 PRO B O 1
ATOM 2889 N N . ALA B 1 161 ? -6.527 10.93 18.391 1 91.69 161 ALA B N 1
ATOM 2890 C CA . ALA B 1 161 ? -6.801 12.32 18.719 1 91.69 161 ALA B CA 1
ATOM 2891 C C . ALA B 1 161 ? -7.617 13 17.625 1 91.69 161 ALA B C 1
ATOM 2893 O O . ALA B 1 161 ? -7.969 14.18 17.734 1 91.69 161 ALA B O 1
ATOM 2894 N N . LEU B 1 162 ? -8.117 12.258 16.719 1 94.5 162 LEU B N 1
ATOM 2895 C CA . LEU B 1 162 ? -8.672 12.906 15.539 1 94.5 162 LEU B CA 1
ATOM 2896 C C . LEU B 1 162 ? -10.156 13.203 15.727 1 94.5 162 LEU B C 1
ATOM 2898 O O . LEU B 1 162 ? -10.703 14.109 15.094 1 94.5 162 LEU B O 1
ATOM 2902 N N . GLU B 1 163 ? -10.812 12.398 16.516 1 92.12 163 GLU B N 1
ATOM 2903 C CA . GLU B 1 163 ? -12.25 12.547 16.703 1 92.12 163 GLU B CA 1
ATOM 2904 C C . GLU B 1 163 ? -12.617 13.953 17.156 1 92.12 163 GLU B C 1
ATOM 2906 O O . GLU B 1 163 ? -13.688 14.461 16.828 1 92.12 163 GLU B O 1
ATOM 2911 N N . THR B 1 164 ? -11.781 14.555 17.891 1 92.62 164 THR B N 1
ATOM 2912 C CA . THR B 1 164 ? -12.07 15.875 18.422 1 92.62 164 THR B CA 1
ATOM 2913 C C . THR B 1 164 ? -11.555 16.969 17.484 1 92.62 164 THR B C 1
ATOM 2915 O O . THR B 1 164 ? -11.828 18.156 17.703 1 92.62 164 THR B O 1
ATOM 2918 N N . ARG B 1 165 ? -10.883 16.562 16.453 1 96.12 165 ARG B N 1
ATOM 2919 C CA . ARG B 1 165 ? -10.258 17.547 15.578 1 96.12 165 ARG B CA 1
ATOM 2920 C C . ARG B 1 165 ? -11.008 17.656 14.25 1 96.12 165 ARG B C 1
ATOM 2922 O O . ARG B 1 165 ? -10.812 18.609 13.492 1 96.12 165 ARG B O 1
ATOM 2929 N N . VAL B 1 166 ? -11.836 16.672 14.023 1 96.44 166 VAL B N 1
ATOM 2930 C CA . VAL B 1 166 ? -12.43 16.594 12.695 1 96.44 166 VAL B CA 1
ATOM 2931 C C . VAL B 1 166 ? -13.945 16.5 12.805 1 96.44 166 VAL B C 1
ATOM 2933 O O . VAL B 1 166 ? -14.477 15.891 13.734 1 96.44 166 VAL B O 1
ATOM 2936 N N . LYS B 1 167 ? -14.664 17.078 11.891 1 95.38 167 LYS B N 1
ATOM 2937 C CA . LYS B 1 167 ? -16.125 17 11.852 1 95.38 167 LYS B CA 1
ATOM 2938 C C . LYS B 1 167 ? -16.578 15.562 11.648 1 95.38 167 LYS B C 1
ATOM 2940 O O . LYS B 1 167 ? -15.969 14.805 10.906 1 95.38 167 LYS B O 1
ATOM 2945 N N . GLN B 1 168 ? -17.656 15.312 12.164 1 93.62 168 GLN B N 1
ATOM 2946 C CA . GLN B 1 168 ? -18.172 13.953 12.18 1 93.62 168 GLN B CA 1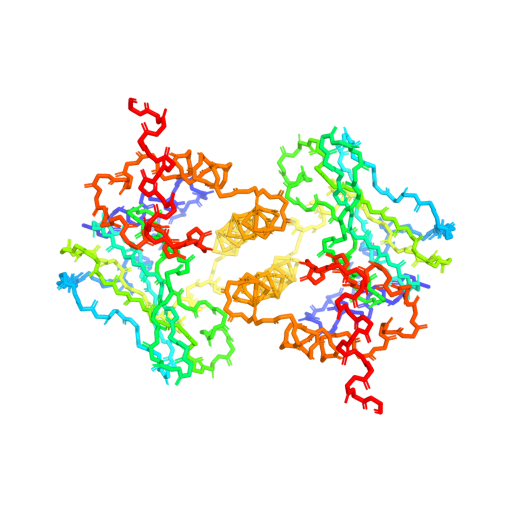
ATOM 2947 C C . GLN B 1 168 ? -18.469 13.461 10.773 1 93.62 168 GLN B C 1
ATOM 2949 O O . GLN B 1 168 ? -18.297 12.273 10.469 1 93.62 168 GLN B O 1
ATOM 2954 N N . HIS B 1 169 ? -18.938 14.375 9.992 1 95.44 169 HIS B N 1
ATOM 2955 C CA . HIS B 1 169 ? -19.328 13.93 8.656 1 95.44 169 HIS B CA 1
ATOM 2956 C C . HIS B 1 169 ? -18.109 13.484 7.852 1 95.44 169 HIS B C 1
ATOM 2958 O O . HIS B 1 169 ? -18.203 12.617 6.984 1 95.44 169 HIS B O 1
ATOM 2964 N N . LEU B 1 170 ? -16.953 14.039 8.109 1 96.38 170 LEU B N 1
ATOM 2965 C CA . LEU B 1 170 ? -15.719 13.609 7.445 1 96.38 170 LEU B CA 1
ATOM 2966 C C . LEU B 1 170 ? -15.305 12.227 7.918 1 96.38 170 LEU B C 1
ATOM 2968 O O . LEU B 1 170 ? -14.82 11.414 7.125 1 96.38 170 LEU B O 1
ATOM 2972 N N . ILE B 1 171 ? -15.492 11.992 9.188 1 96.31 171 ILE B N 1
ATOM 2973 C CA . ILE B 1 171 ? -15.203 10.672 9.734 1 96.31 171 ILE B CA 1
ATOM 2974 C C . ILE B 1 171 ? -16.125 9.641 9.109 1 96.31 171 ILE B C 1
ATOM 2976 O O . ILE B 1 171 ? -15.688 8.555 8.711 1 96.31 171 ILE B O 1
ATOM 2980 N N . ALA B 1 172 ? -17.438 9.984 9.008 1 95.81 172 ALA B N 1
ATOM 2981 C CA . ALA B 1 172 ? -18.406 9.086 8.367 1 95.81 172 ALA B CA 1
ATOM 2982 C C . ALA B 1 172 ? -17.984 8.758 6.941 1 95.81 172 ALA B C 1
ATOM 2984 O O . ALA B 1 172 ? -18.031 7.602 6.52 1 95.81 172 ALA B O 1
ATOM 2985 N N . SER B 1 173 ? -17.578 9.812 6.258 1 94.62 173 SER B N 1
ATOM 2986 C CA . SER B 1 173 ? -17.109 9.664 4.887 1 94.62 173 SER B CA 1
ATOM 2987 C C . SER B 1 173 ? -15.906 8.719 4.816 1 94.62 173 SER B C 1
ATOM 2989 O O . SER B 1 173 ? -15.867 7.82 3.975 1 94.62 173 SER B O 1
ATOM 2991 N N . TYR B 1 174 ? -14.961 8.867 5.664 1 95.44 174 TYR B N 1
ATOM 2992 C CA . TYR B 1 174 ? -13.781 8.008 5.746 1 95.44 174 TYR B CA 1
ATOM 2993 C C . TYR B 1 174 ? -14.172 6.559 5.992 1 95.44 174 TYR B C 1
ATOM 2995 O O . TYR B 1 174 ? -13.594 5.645 5.406 1 95.44 174 TYR B O 1
ATOM 3003 N N . LEU B 1 175 ? -15.148 6.391 6.801 1 94.12 175 LEU B N 1
ATOM 3004 C CA . LEU B 1 175 ? -15.586 5.059 7.195 1 94.12 175 LEU B CA 1
ATOM 3005 C C . LEU B 1 175 ? -16.453 4.43 6.109 1 94.12 175 LEU B C 1
ATOM 3007 O O . LEU B 1 175 ? -16.703 3.223 6.133 1 94.12 175 LEU B O 1
ATOM 3011 N N . GLY B 1 176 ? -16.875 5.246 5.184 1 91 176 GLY B N 1
ATOM 3012 C CA . GLY B 1 176 ? -17.734 4.758 4.125 1 91 176 GLY B CA 1
ATOM 3013 C C . GLY B 1 176 ? -19.172 4.547 4.582 1 91 176 GLY B C 1
ATOM 3014 O O . GLY B 1 176 ? -19.828 3.592 4.16 1 91 176 GLY B O 1
ATOM 3015 N N . ILE B 1 177 ? -19.578 5.324 5.488 1 92.69 177 ILE B N 1
ATOM 3016 C CA . ILE B 1 177 ? -20.953 5.211 5.992 1 92.69 177 ILE B CA 1
ATOM 3017 C C . ILE B 1 177 ? -21.609 6.59 6.008 1 92.69 177 ILE B C 1
ATOM 3019 O O . ILE B 1 177 ? -20.953 7.602 5.754 1 92.69 177 ILE B O 1
ATOM 3023 N N . SER B 1 178 ? -22.922 6.566 6.27 1 92.75 178 SER B N 1
ATOM 3024 C CA . SER B 1 178 ? -23.625 7.84 6.348 1 92.75 178 SER B C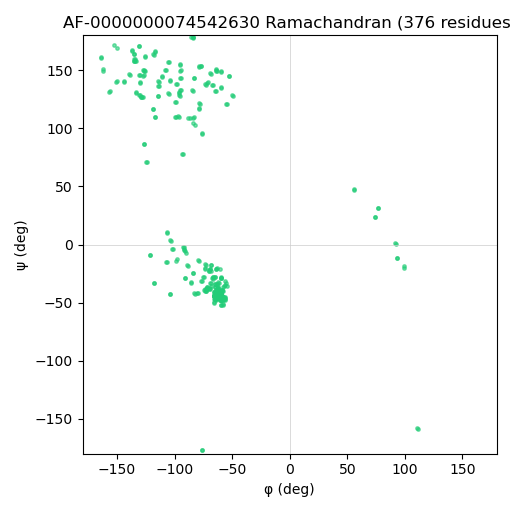A 1
ATOM 3025 C C . SER B 1 178 ? -23.391 8.523 7.691 1 92.75 178 SER B C 1
ATOM 3027 O O . SER B 1 178 ? -23.094 7.859 8.688 1 92.75 178 SER B O 1
ATOM 3029 N N . PRO B 1 179 ? -23.484 9.883 7.637 1 93.75 179 PRO B N 1
ATOM 3030 C CA . PRO B 1 179 ? -23.375 10.594 8.914 1 93.75 179 PRO B CA 1
ATOM 3031 C C . PRO B 1 179 ? -24.375 10.109 9.953 1 93.75 179 PRO B C 1
ATOM 3033 O O . PRO B 1 179 ? -24.047 10.023 11.141 1 93.75 179 PRO B O 1
ATOM 3036 N N . VAL B 1 180 ? -25.516 9.758 9.523 1 93.62 180 VAL B N 1
ATOM 3037 C CA . VAL B 1 180 ? -26.578 9.273 10.414 1 93.62 180 VAL B CA 1
ATOM 3038 C C . VAL B 1 180 ? -26.141 7.961 11.062 1 93.62 180 VAL B C 1
ATOM 3040 O O . VAL B 1 180 ? -26.312 7.77 12.266 1 93.62 180 VAL B O 1
ATOM 3043 N N . SER B 1 181 ? -25.609 7.094 10.305 1 93.62 181 SER B N 1
ATOM 3044 C CA . SER B 1 181 ? -25.125 5.82 10.82 1 93.62 181 SER B CA 1
ATOM 3045 C C . SER B 1 181 ? -24.031 6.031 11.859 1 93.62 181 SER B C 1
ATOM 3047 O O . SER B 1 181 ? -24 5.352 12.891 1 93.62 181 SER B O 1
ATOM 3049 N N . LEU B 1 182 ? -23.094 6.926 11.609 1 94.5 182 LEU B N 1
ATOM 3050 C CA . LEU B 1 182 ? -22.031 7.199 12.555 1 94.5 182 LEU B CA 1
ATOM 3051 C C . LEU B 1 182 ? -22.578 7.75 13.867 1 94.5 182 LEU B C 1
ATOM 3053 O O . LEU B 1 182 ? -22.125 7.371 14.945 1 94.5 182 LEU B O 1
ATOM 3057 N N . SER B 1 183 ? -23.531 8.602 13.766 1 94.06 183 SER B N 1
ATOM 3058 C CA . SER B 1 183 ? -24.156 9.172 14.953 1 94.06 183 SER B CA 1
ATOM 3059 C C . SER B 1 183 ? -24.766 8.086 15.836 1 94.06 183 SER B C 1
ATOM 3061 O O . SER B 1 183 ? -24.609 8.117 17.062 1 94.06 183 SER B O 1
ATOM 3063 N N . ARG B 1 184 ? -25.312 7.191 15.164 1 93.12 184 ARG B N 1
ATOM 3064 C CA . ARG B 1 184 ? -25.906 6.07 15.891 1 93.12 184 ARG B CA 1
ATOM 3065 C C . ARG B 1 184 ? -24.844 5.25 16.609 1 93.12 184 ARG B C 1
ATOM 3067 O O . ARG B 1 184 ? -25.016 4.848 17.75 1 93.12 184 ARG B O 1
ATOM 3074 N N . ILE B 1 185 ? -23.797 5.012 15.945 1 93.44 185 ILE B N 1
ATOM 3075 C CA . ILE B 1 185 ? -22.688 4.227 16.5 1 93.44 185 ILE B CA 1
ATOM 3076 C C . ILE B 1 185 ? -22.094 4.949 17.703 1 93.44 185 ILE B C 1
ATOM 3078 O O . ILE B 1 185 ? -21.812 4.324 18.734 1 93.44 185 ILE B O 1
ATOM 3082 N N . ARG B 1 186 ? -21.922 6.203 17.562 1 91.12 186 ARG B N 1
ATOM 3083 C CA . ARG B 1 186 ? -21.312 7 18.625 1 91.12 186 ARG B CA 1
ATOM 3084 C C . ARG B 1 186 ? -22.234 7.094 19.844 1 91.12 186 ARG B C 1
ATOM 3086 O O . ARG B 1 186 ? -21.766 7.184 20.969 1 91.12 186 ARG B O 1
ATOM 3093 N N . LYS B 1 187 ? -23.516 7.109 19.578 1 87.44 187 LYS B N 1
ATOM 3094 C CA . LYS B 1 187 ? -24.5 7.188 20.656 1 87.44 187 LYS B CA 1
ATOM 3095 C C . LYS B 1 187 ? -24.516 5.902 21.484 1 87.44 187 LYS B C 1
ATOM 3097 O O . LYS B 1 187 ? -24.734 5.934 22.688 1 87.44 187 LYS B O 1
ATOM 3102 N N . LYS B 1 188 ? -24.312 4.828 20.781 1 79.31 188 LYS B N 1
ATOM 3103 C CA . LYS B 1 188 ? -24.266 3.553 21.5 1 79.31 188 LYS B CA 1
ATOM 3104 C C . LYS B 1 188 ? -23.109 3.514 22.484 1 79.31 188 LYS B C 1
ATOM 3106 O O . LYS B 1 188 ? -23.141 2.771 23.469 1 79.31 188 LYS B O 1
ATOM 3111 N N . ARG B 1 189 ? -22.156 4.332 22.297 1 73.94 189 ARG B N 1
ATOM 3112 C CA . ARG B 1 189 ? -20.938 4.285 23.109 1 73.94 189 ARG B CA 1
ATOM 3113 C C . ARG B 1 189 ? -21 5.328 24.219 1 73.94 189 ARG B C 1
ATOM 3115 O O . ARG B 1 189 ? -20.234 5.254 25.188 1 73.94 189 ARG B O 1
ATOM 3122 N N . THR B 1 190 ? -21.953 6.242 24.062 1 57.34 190 THR B N 1
ATOM 3123 C CA . THR B 1 190 ? -22.156 7.168 25.172 1 57.34 190 THR B CA 1
ATOM 3124 C C . THR B 1 190 ? -23.203 6.641 26.141 1 57.34 190 THR B C 1
ATOM 3126 O O . THR B 1 190 ? -24.125 5.922 25.734 1 57.34 190 THR B O 1
#

pLDDT: mean 95.06, std 4.58, range [56.38, 98.75]

Secondary structure (DSSP, 8-state):
-HHHHHHHHHTTS---HHHHHHHHHTEEEEEE-TT-EEE-TT----EEEEEEESEEEEEEE-TT--EEEEEEEESSSEE--HHHHHHT---SSEEEESS-EEEEEEEHHHHHHHHHH-THHHHHHHHHHHHHHHHHHHHHHHHHH--HHHHHHHHHHHSTTTTTTS-HHHHHHHHTS-HHHHHHHHHHH-/-HHHHHHHHHTTS---HHHHHHHHHTEEEEEE-TT-EEE-TT----EEEEEEESEEEEEEE-TT--EEEEEEEESSSEE--HHHHHHT---SSEEEESS-EEEEEEEHHHHHHHHHH-THHHHHHHHHHHHHHHHHHHHHHHHHH--HHHHHHHHHHHSTTTTTTS-HHHHHHHHTS-HHHHHHHHHHH-

Sequence (380 aa):
MKQELALFIKKIIDLPAAEEKKLLAITRVYKVPKGDFYIQIGQIPKKFAFVAKGLFRYVYIDSKGNEFTKNFVPENNFALAYSSMIRHEVSKMAIEALEDSIICEIDYTDWLTLKKGNACWNIFLITILENAFTIKENRERDLLLLDAEQRYETFRQEFPALETRVKQHLIASYLGISPVSLSRIRKKRTMKQELALFIKKIIDLPAAEEKKLLAITRVYKVPKGDFYIQIGQIPKKFAFVAKGLFRYVYIDSKGNEFTKNFVPENNFALAYSSMIRHEVSKMAIEALEDSIICEIDYTDWLTLKKGNACWNIFLITILENAFTIKENRERDLLLLDAEQRYETFRQEFPALETRVKQHLIASYLGISPVSLSRIRKKRT

Foldseek 3Di:
DLVLVVVLLVVQFVQDPVLSVLLSVQKDKDKDAAFDWPADFFDQDFKKKAWQAAKKWKWAQDPVGDIFTADMDGHSGIGDQPVSNVVRHTRRIIIGTNHTTMIIMGGPVSLVVSCVPDVRVVSSVVRNVVVVVVVVVVLVVCLVPPDLLVLVVVVCVVPVPCVVVDDQQNVCRNSVHGSVVSVVSVVVVD/DLVLVVVLLVVQFVQDPVLSVLLSVQKDKDKDAAFDWPADFFDQDFKKKAWQAAKKWKWAQDPVGDIFTADMDGHSGIGDQPVSNVVRHTRRIIMGTNHTTMIIMGGPVSLVVSCVPDVRVVSSVVRNVVVVVVVVVVVVVCLVPPDLLVLVVVVCVVPVPCVVVDDQQNVCRNSVHGSVVSVVSVVVVD

Nearest PDB structures (foldseek):
  3dn7-assembly1_A  TM=9.443E-01  e=3.374E-13  Cytophaga hutchinsonii ATCC 33406
  4i02-assembly3_F-3  TM=8.520E-01  e=2.851E-11  Escherichia coli K-12
  4i02-assembly3_D  TM=8.348E-01  e=4.415E-11  Escherichia coli K-12
  7ff9-assembly3_E  TM=8.375E-01  e=6.424E-11  Pseudomonas aeruginosa PAO1
  1o3s-assembly1_A-2  TM=8.151E-01  e=3.897E-11  Escherichia coli

Solvent-accessible surface area (backbone atoms only — not comparable to full-atom values): 20342 Å² total; per-residue (Å²): 111,68,56,55,55,53,53,53,49,50,75,75,38,86,68,51,69,71,56,50,52,55,50,55,71,56,44,41,76,49,77,41,53,52,71,39,61,82,40,50,60,66,38,62,53,58,54,36,29,36,25,66,36,44,31,31,33,33,33,36,63,49,97,86,64,50,74,35,33,72,46,75,41,45,53,83,35,69,54,61,60,58,67,24,37,79,65,71,33,54,24,80,41,26,31,33,22,76,27,66,22,35,32,40,32,33,44,46,70,58,47,53,55,55,40,73,73,38,71,63,43,52,54,45,50,41,52,52,43,52,52,52,34,41,52,38,51,51,49,44,48,40,72,67,73,47,52,71,65,56,44,50,54,51,46,46,66,77,39,69,73,42,73,85,73,47,60,63,57,54,53,14,33,49,68,65,46,51,51,67,57,44,52,52,52,54,50,72,74,99,111,67,56,56,56,53,54,54,48,50,75,75,36,88,68,50,70,70,56,50,53,56,51,55,71,56,44,42,77,50,76,42,50,53,73,40,63,83,39,49,60,66,39,62,52,59,54,35,29,36,27,66,36,44,33,32,31,35,34,36,63,49,97,87,64,50,73,36,32,73,44,75,40,44,54,84,34,70,53,63,59,58,67,22,35,81,65,72,33,53,25,80,40,23,31,33,22,75,27,65,22,33,30,39,32,33,45,46,69,60,47,53,56,53,40,72,72,40,71,62,44,51,53,44,50,40,53,51,43,53,51,51,34,43,52,40,51,52,50,45,49,39,72,70,72,45,53,71,66,56,45,50,52,51,46,46,68,77,38,69,72,41,73,85,72,45,60,62,58,53,52,14,33,48,68,65,46,50,52,67,58,44,51,52,54,54,51,70,73,99

Organism: Cytophaga hutchinsonii (strain ATCC 33406 / DSM 1761 / CIP 103989 / NBRC 15051 / NCIMB 9469 / D465) (NCBI:txid269798)

InterPro domains:
  IPR000595 Cyclic nucleotide-binding domain [PF00027] (31-114)
  IPR014710 RmlC-like jelly roll fold [G3DSA:2.60.120.10] (1-142)
  IPR018490 Cyclic nucleotide-binding domain superfamily [SSF51206] (14-144)